Protein AF-A0A2E5B8K1-F1 (afdb_monomer_lite)

Secondary structure (DSSP, 8-state):
-PPP--EEEEEETTTTEEEETTEEEEPPHHHIIIIIHHHHTTTT-BTTEEEEEEEEETTSEEEEEEEEEEE-TTT--EEEEEEEEEEES-HHHHHHHHHHHHHHHHHHHHHHHHHHHHHHHHHHHHHS--HHHHHHHHHHHHHHTGGGGSTT-SS-HHHHHHHHHHHHHHHHGGGSHHHHH-GGG-EEEPPHHHIIIIIHHH-TTPPTT-SGGGEEE--HHHHHHHHHHHHHHHHHHHHHHHHHHHHHHHHHHHHHHHHHHSPPGGG-HHHHHHHHHHHHHHHHHHHHTT-

pLDDT: mean 82.87, std 10.8, range [42.34, 95.75]

Foldseek 3Di:
DPDDWDWAWKAAPVQCWIDGNRDIDHADPCCCVPPVVVLCPPPNDDPFKHWGMWIATPQQKIKTKMWGFDQDPVVRDIDIDIDMDIDGDDPSSVVSVVVSVVSVVVRVVVVVVVVVVVVVVVVVVVLDQALVLLVLLLVVVCVVLVLLQDPPRPDDPVLSVLSVVLNVQSVCLCVDPCSVPPRQQRWHADHSVCCVVPVCVVVVPDDGPPDPVSTHRCHSVNSVVSVVVSVVVVVVCVVCVVVVVVVVVVVVVVVVVVVVPPPPPVPPVVVVVVVVVVVVVVVVVVVVVVD

Structure (mmCIF, N/CA/C/O backbone):
data_AF-A0A2E5B8K1-F1
#
_entry.id   AF-A0A2E5B8K1-F1
#
loop_
_atom_site.group_PDB
_atom_site.id
_atom_site.type_symbol
_atom_site.label_atom_id
_atom_site.label_alt_id
_atom_site.label_comp_id
_atom_site.label_asym_id
_atom_site.label_entity_id
_atom_site.label_seq_id
_atom_site.pdbx_PDB_ins_code
_atom_site.Cartn_x
_atom_site.Cartn_y
_atom_site.Cartn_z
_atom_site.occupancy
_atom_site.B_iso_or_equiv
_atom_site.auth_seq_id
_atom_site.auth_comp_id
_atom_site.auth_asym_id
_atom_site.auth_atom_id
_atom_site.pdbx_PDB_model_num
ATOM 1 N N . MET A 1 1 ? 19.972 -33.274 -39.213 1.00 42.34 1 MET A N 1
ATOM 2 C CA . MET A 1 1 ? 19.203 -32.099 -39.667 1.00 42.34 1 MET A CA 1
ATOM 3 C C . MET A 1 1 ? 20.044 -30.901 -39.280 1.00 42.34 1 MET A C 1
ATOM 5 O O . MET A 1 1 ? 20.451 -30.862 -38.128 1.00 42.34 1 MET A O 1
ATOM 9 N N . ALA A 1 2 ? 20.451 -30.059 -40.231 1.00 47.41 2 ALA A N 1
ATOM 10 C CA . ALA A 1 2 ? 21.206 -28.855 -39.892 1.00 47.41 2 ALA A CA 1
ATOM 11 C C . ALA A 1 2 ? 20.281 -27.957 -39.063 1.00 47.41 2 ALA A C 1
ATOM 13 O O . ALA A 1 2 ? 19.167 -27.678 -39.504 1.00 47.41 2 ALA A O 1
ATOM 14 N N . ASP A 1 3 ? 20.707 -27.632 -37.847 1.00 57.38 3 ASP A N 1
ATOM 15 C CA . ASP A 1 3 ? 19.953 -26.796 -36.920 1.00 57.38 3 ASP A CA 1
ATOM 16 C C . ASP A 1 3 ? 19.722 -25.432 -37.582 1.00 57.38 3 ASP A C 1
ATOM 18 O O . ASP A 1 3 ? 20.656 -24.847 -38.141 1.00 57.38 3 ASP A O 1
ATOM 22 N N . ALA A 1 4 ? 18.474 -24.965 -37.622 1.00 71.75 4 ALA A N 1
ATOM 23 C CA . ALA A 1 4 ? 18.181 -23.660 -38.201 1.00 71.75 4 ALA A CA 1
ATOM 24 C C . ALA A 1 4 ? 18.863 -22.583 -37.340 1.00 71.75 4 ALA A C 1
ATOM 26 O O . ALA A 1 4 ? 18.833 -22.695 -36.114 1.00 71.75 4 ALA A O 1
ATOM 27 N N . PRO A 1 5 ? 19.485 -21.550 -37.937 1.00 74.81 5 PRO A N 1
ATOM 28 C CA . PRO A 1 5 ? 20.158 -20.517 -37.163 1.00 74.81 5 PRO A CA 1
ATOM 29 C C . PRO A 1 5 ? 19.155 -19.817 -36.242 1.00 74.81 5 PRO A C 1
ATOM 31 O O . PRO A 1 5 ? 18.217 -19.167 -36.699 1.00 74.81 5 PRO A O 1
ATOM 34 N N . VAL A 1 6 ? 19.352 -19.972 -34.932 1.00 84.81 6 VAL A N 1
ATOM 35 C CA . VAL A 1 6 ? 18.513 -19.335 -33.912 1.00 84.81 6 VAL A CA 1
ATOM 36 C C . VAL A 1 6 ? 18.993 -17.902 -33.707 1.00 84.81 6 VAL A C 1
ATOM 38 O O . VAL A 1 6 ? 20.196 -17.679 -33.527 1.00 84.81 6 VAL A O 1
ATOM 41 N N . LEU A 1 7 ? 18.060 -16.947 -33.745 1.00 87.75 7 LEU A N 1
ATOM 42 C CA . LEU A 1 7 ? 18.308 -15.542 -33.427 1.00 87.75 7 LEU A CA 1
ATOM 43 C C . LEU A 1 7 ? 18.740 -15.419 -31.963 1.00 87.75 7 LEU A C 1
ATOM 45 O O . LEU A 1 7 ? 18.040 -15.877 -31.063 1.00 87.75 7 LEU A O 1
ATOM 49 N N . GLN A 1 8 ? 19.896 -14.805 -31.736 1.00 89.50 8 GLN A N 1
ATOM 50 C CA . GLN A 1 8 ? 20.457 -14.626 -30.402 1.00 89.50 8 GLN A CA 1
ATOM 51 C C . GLN A 1 8 ? 20.240 -13.203 -29.891 1.00 89.50 8 GLN A C 1
ATOM 53 O O . GLN A 1 8 ? 19.807 -13.016 -28.759 1.00 89.50 8 GLN A O 1
ATOM 58 N N . VAL A 1 9 ? 20.557 -12.209 -30.721 1.00 93.25 9 VAL A N 1
ATOM 59 C CA . VAL A 1 9 ? 20.421 -10.785 -30.395 1.00 93.25 9 VAL A CA 1
ATOM 60 C C . VAL A 1 9 ? 19.733 -10.090 -31.553 1.00 93.25 9 VAL A C 1
ATOM 62 O O . VAL A 1 9 ? 20.134 -10.275 -32.702 1.00 93.25 9 VAL A O 1
ATOM 65 N N . GLN A 1 10 ? 18.761 -9.242 -31.246 1.00 93.12 10 GLN A N 1
ATOM 66 C CA . GLN A 1 10 ? 18.201 -8.293 -32.192 1.00 93.12 10 GLN A CA 1
ATOM 67 C C . GLN A 1 10 ? 18.175 -6.893 -31.584 1.00 93.12 10 GLN A C 1
ATOM 69 O O . GLN A 1 10 ? 17.769 -6.706 -30.443 1.00 93.12 10 GLN A O 1
ATOM 74 N N . LEU A 1 11 ? 18.600 -5.907 -32.366 1.00 93.81 11 LEU A N 1
ATOM 75 C CA . LEU A 1 11 ? 18.403 -4.493 -32.081 1.00 93.81 11 LEU A CA 1
ATOM 76 C C . LEU A 1 11 ? 17.438 -3.927 -33.119 1.00 93.81 11 LEU A C 1
ATOM 78 O O . LEU A 1 11 ? 17.740 -3.952 -34.315 1.00 93.81 11 LEU A O 1
ATOM 82 N N . ASP A 1 12 ? 16.316 -3.388 -32.656 1.00 92.25 12 ASP A N 1
ATOM 83 C CA . ASP A 1 12 ? 15.397 -2.585 -33.454 1.00 92.25 12 ASP A CA 1
ATOM 84 C C . ASP A 1 12 ? 15.641 -1.101 -33.159 1.00 92.25 12 ASP A C 1
ATOM 86 O O . ASP A 1 12 ? 15.338 -0.592 -32.078 1.00 92.25 12 ASP A O 1
ATOM 90 N N . VAL A 1 13 ? 16.213 -0.398 -34.137 1.00 89.31 13 VAL A N 1
ATOM 91 C CA . VAL A 1 13 ? 16.561 1.023 -34.016 1.00 89.31 13 VAL A CA 1
ATOM 92 C C . VAL A 1 13 ? 15.319 1.913 -34.082 1.00 89.31 13 VAL A C 1
ATOM 94 O O . VAL A 1 13 ? 15.327 3.017 -33.542 1.00 89.31 13 VAL A O 1
ATOM 97 N N . ILE A 1 14 ? 14.252 1.455 -34.742 1.00 86.56 14 ILE A N 1
ATOM 98 C CA . ILE A 1 14 ? 13.021 2.231 -34.923 1.00 86.56 14 ILE A CA 1
ATOM 99 C C . ILE A 1 14 ? 12.212 2.223 -33.632 1.00 86.56 14 ILE A C 1
ATOM 101 O O . ILE A 1 14 ? 11.788 3.283 -33.174 1.00 86.56 14 ILE A O 1
ATOM 105 N N . ASN A 1 15 ? 12.022 1.039 -33.053 1.00 87.56 15 ASN A N 1
ATOM 106 C CA . ASN A 1 15 ? 11.258 0.874 -31.818 1.00 87.56 15 ASN A CA 1
ATOM 107 C C . ASN A 1 15 ? 12.104 1.114 -30.557 1.00 87.56 15 ASN A C 1
ATOM 109 O O . ASN A 1 15 ? 11.546 1.220 -29.471 1.00 87.56 15 ASN A O 1
ATOM 113 N N . GLN A 1 16 ? 13.429 1.257 -30.701 1.00 90.56 16 GLN A N 1
ATOM 114 C CA . GLN A 1 16 ? 14.385 1.344 -29.590 1.00 90.56 16 GLN A CA 1
ATOM 115 C C . GLN A 1 16 ? 14.251 0.148 -28.645 1.00 90.56 16 GLN A C 1
ATOM 117 O O . GLN A 1 16 ? 14.167 0.289 -27.426 1.00 90.56 16 GLN A O 1
ATOM 122 N N . GLU A 1 17 ? 14.232 -1.046 -29.228 1.00 92.00 17 GLU A N 1
ATOM 123 C CA . GLU A 1 17 ? 14.094 -2.301 -28.500 1.00 92.00 17 GLU A CA 1
ATOM 124 C C . GLU A 1 17 ? 15.309 -3.188 -28.735 1.00 92.00 17 GLU A C 1
ATOM 126 O O . GLU A 1 17 ? 15.861 -3.264 -29.837 1.00 92.00 17 GLU A O 1
ATOM 131 N N . ILE A 1 18 ? 15.727 -3.865 -27.672 1.00 93.62 18 ILE A N 1
ATOM 132 C CA . ILE A 1 18 ? 16.757 -4.890 -27.708 1.00 93.62 18 ILE A CA 1
ATOM 133 C C . ILE A 1 18 ? 16.150 -6.217 -27.272 1.00 93.62 18 ILE A C 1
ATOM 135 O O . ILE A 1 18 ? 15.569 -6.334 -26.198 1.00 93.62 18 ILE A O 1
ATOM 139 N N . GLU A 1 19 ? 16.301 -7.232 -28.107 1.00 92.94 19 GLU A N 1
ATOM 140 C CA . GLU A 1 19 ? 15.869 -8.590 -27.828 1.00 92.94 19 GLU A CA 1
ATOM 141 C C . GLU A 1 19 ? 17.090 -9.485 -27.660 1.00 92.94 19 GLU A C 1
ATOM 143 O O . GLU A 1 19 ? 17.984 -9.513 -28.510 1.00 92.94 19 GLU A O 1
ATOM 148 N N . TYR A 1 20 ? 17.121 -10.234 -26.562 1.00 92.62 20 TYR A N 1
ATOM 149 C CA . TYR A 1 20 ? 18.141 -11.241 -26.311 1.00 92.62 20 TYR A CA 1
ATOM 150 C C . TYR A 1 20 ? 17.476 -12.576 -25.983 1.00 92.62 20 TYR A C 1
ATOM 152 O O . TYR A 1 20 ? 16.678 -12.668 -25.051 1.00 92.62 20 TYR A O 1
ATOM 160 N N . ASN A 1 21 ? 17.790 -13.613 -26.767 1.00 89.50 21 ASN A N 1
ATOM 161 C CA . ASN A 1 21 ? 17.226 -14.964 -26.649 1.00 89.50 21 ASN A CA 1
ATOM 162 C C . ASN A 1 21 ? 15.689 -14.984 -26.495 1.00 89.50 21 ASN A C 1
ATOM 164 O O . ASN A 1 21 ? 15.156 -15.685 -25.633 1.00 89.50 21 ASN A O 1
ATOM 168 N N . GLY A 1 22 ? 14.969 -14.196 -27.299 1.00 87.25 22 GLY A N 1
ATOM 169 C CA . GLY A 1 22 ? 13.503 -14.147 -27.265 1.00 87.25 22 GLY A CA 1
ATOM 170 C C . GLY A 1 22 ? 12.899 -13.246 -26.185 1.00 87.25 22 GLY A C 1
ATOM 171 O O . GLY A 1 22 ? 11.678 -13.194 -26.063 1.00 87.25 22 GLY A O 1
ATOM 172 N N . THR A 1 23 ? 13.715 -12.555 -25.381 1.00 89.00 23 THR A N 1
ATOM 173 C CA . THR A 1 23 ? 13.233 -11.594 -24.375 1.00 89.00 23 THR A CA 1
ATOM 174 C C . THR A 1 23 ? 13.457 -10.169 -24.880 1.00 89.00 23 THR A C 1
ATOM 176 O O . THR A 1 23 ? 14.612 -9.738 -24.918 1.00 89.00 23 THR A O 1
ATOM 179 N N . PRO A 1 24 ? 12.403 -9.435 -25.280 1.00 91.81 24 PRO A N 1
ATOM 180 C CA . PRO A 1 24 ? 12.517 -8.039 -25.680 1.00 91.81 24 PRO A CA 1
ATOM 181 C C . PRO A 1 24 ? 12.565 -7.117 -24.457 1.00 91.81 24 PRO A C 1
ATOM 183 O O . PRO A 1 24 ? 11.891 -7.356 -23.453 1.00 91.81 24 PRO A O 1
ATOM 186 N N . LYS A 1 25 ? 13.340 -6.039 -24.562 1.00 88.69 25 LYS A N 1
ATOM 187 C CA . LYS A 1 25 ? 13.391 -4.927 -23.610 1.00 88.69 25 LYS A CA 1
ATOM 188 C C . LYS A 1 25 ? 13.399 -3.603 -24.352 1.00 88.69 25 LYS A C 1
ATOM 190 O O . LYS A 1 25 ? 14.108 -3.441 -25.345 1.00 88.69 25 LYS A O 1
ATOM 195 N N . THR A 1 26 ? 12.647 -2.642 -23.835 1.00 91.38 26 THR A N 1
ATOM 196 C CA . THR A 1 26 ? 12.687 -1.267 -24.326 1.00 91.38 26 THR A CA 1
ATOM 197 C C . THR A 1 26 ? 13.926 -0.574 -23.778 1.00 91.38 26 THR A C 1
ATOM 199 O O . THR A 1 26 ? 14.266 -0.700 -22.604 1.00 91.38 26 THR A O 1
ATOM 202 N N . ILE A 1 27 ? 14.624 0.160 -24.633 1.00 89.31 27 ILE A N 1
ATOM 203 C CA . ILE A 1 27 ? 15.872 0.816 -24.274 1.00 89.31 27 ILE A CA 1
ATOM 204 C C . ILE A 1 27 ? 15.556 2.198 -23.683 1.00 89.31 27 ILE A C 1
ATOM 206 O O . ILE A 1 27 ? 14.904 3.005 -24.349 1.00 89.31 27 ILE A O 1
ATOM 210 N N . PRO A 1 28 ? 16.038 2.528 -22.470 1.00 88.31 28 PRO A N 1
ATOM 211 C CA . PRO A 1 28 ? 15.883 3.869 -21.915 1.00 88.31 28 PRO A CA 1
ATOM 212 C C . PRO A 1 28 ? 16.530 4.940 -22.807 1.00 88.31 28 PRO A C 1
ATOM 214 O O . PRO A 1 28 ? 17.641 4.756 -23.310 1.00 88.31 28 PRO A O 1
ATOM 217 N N . GLU A 1 29 ? 15.883 6.100 -22.949 1.00 87.69 29 GLU A N 1
ATOM 218 C CA . GLU A 1 29 ? 16.343 7.180 -23.843 1.00 87.69 29 GLU A CA 1
ATOM 219 C C . GLU A 1 29 ? 17.755 7.692 -23.494 1.00 87.69 29 GLU A C 1
ATOM 221 O O . GLU A 1 29 ? 18.529 8.070 -24.377 1.00 87.69 29 GLU A O 1
ATOM 226 N N . THR A 1 30 ? 18.115 7.675 -22.209 1.00 88.00 30 THR A N 1
ATOM 227 C CA . THR A 1 30 ? 19.457 8.032 -21.723 1.00 88.00 30 THR A CA 1
ATOM 228 C C . THR A 1 30 ? 20.512 7.061 -22.248 1.00 88.00 30 THR A C 1
ATOM 230 O O . THR A 1 30 ? 21.490 7.478 -22.863 1.00 88.00 30 THR A O 1
ATOM 233 N N . TYR A 1 31 ? 20.275 5.754 -22.108 1.00 87.69 31 TYR A N 1
ATOM 234 C CA . TYR A 1 31 ? 21.171 4.718 -22.623 1.00 87.69 31 TYR A CA 1
ATOM 235 C C . TYR A 1 31 ? 21.284 4.773 -24.155 1.00 87.69 31 TYR A C 1
ATOM 237 O O . TYR A 1 31 ? 22.376 4.631 -24.718 1.00 87.69 31 TYR A O 1
ATOM 245 N N . TRP A 1 32 ? 20.169 5.057 -24.834 1.00 87.81 32 TRP A N 1
ATOM 246 C CA . TRP A 1 32 ? 20.129 5.237 -26.283 1.00 87.81 32 TRP A CA 1
ATOM 247 C C . TRP A 1 32 ? 21.058 6.362 -26.765 1.00 87.81 32 TRP A C 1
ATOM 249 O O . TRP A 1 32 ? 21.859 6.169 -27.685 1.00 87.81 32 TRP A O 1
ATOM 259 N N . LYS A 1 33 ? 20.966 7.542 -26.146 1.00 88.31 33 LYS A N 1
ATOM 260 C CA . LYS A 1 33 ? 21.741 8.729 -26.540 1.00 88.31 33 LYS A CA 1
ATOM 261 C C . LYS A 1 33 ? 23.204 8.644 -26.126 1.00 88.31 33 LYS A C 1
ATOM 263 O O . LYS A 1 33 ? 24.069 8.989 -26.927 1.00 88.31 33 LYS A O 1
ATOM 268 N N . ASP A 1 34 ? 23.472 8.166 -24.916 1.00 88.25 34 ASP A N 1
ATOM 269 C CA . ASP A 1 34 ? 24.802 8.262 -24.314 1.00 88.25 34 ASP A CA 1
ATOM 270 C C . ASP A 1 34 ? 25.699 7.070 -24.666 1.00 88.25 34 ASP A C 1
ATOM 272 O O . ASP A 1 34 ? 26.920 7.209 -24.691 1.00 88.25 34 ASP A O 1
ATOM 276 N N . THR A 1 35 ? 25.113 5.899 -24.954 1.00 87.50 35 THR A N 1
ATOM 277 C CA . THR A 1 35 ? 25.873 4.658 -25.188 1.00 87.50 35 THR A CA 1
ATOM 278 C C . THR A 1 35 ? 25.660 4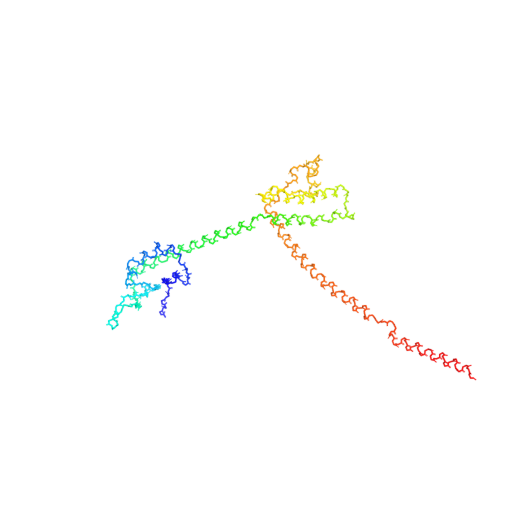.090 -26.588 1.00 87.50 35 THR A C 1
ATOM 280 O O . THR A 1 35 ? 26.632 3.879 -27.314 1.00 87.50 35 THR A O 1
ATOM 283 N N . LEU A 1 36 ? 24.409 3.871 -27.010 1.00 86.19 36 LEU A N 1
ATOM 284 C CA . LEU A 1 36 ? 24.142 3.202 -28.291 1.00 86.19 36 LEU A CA 1
ATOM 285 C C . LEU A 1 36 ? 24.384 4.097 -29.502 1.00 86.19 36 LEU A C 1
ATOM 287 O O . LEU A 1 36 ? 24.991 3.648 -30.468 1.00 86.19 36 LEU A O 1
ATOM 291 N N . THR A 1 37 ? 23.966 5.363 -29.462 1.00 86.88 37 THR A N 1
ATOM 292 C CA . THR A 1 37 ? 24.189 6.283 -30.588 1.00 86.88 37 THR A CA 1
ATOM 293 C C . THR A 1 37 ? 25.690 6.434 -30.898 1.00 86.88 37 THR A C 1
ATOM 295 O O . THR A 1 37 ? 26.067 6.249 -32.055 1.00 86.88 37 THR A O 1
ATOM 298 N N . PRO A 1 38 ? 26.585 6.659 -29.913 1.00 89.75 38 PRO A N 1
ATOM 299 C CA . PRO A 1 38 ? 28.027 6.665 -30.162 1.00 89.75 38 PRO A CA 1
ATOM 300 C C . PRO A 1 38 ? 28.590 5.326 -30.650 1.00 89.75 38 PRO A C 1
ATOM 302 O O . PRO A 1 38 ? 29.543 5.330 -31.419 1.00 89.75 38 PRO A O 1
ATOM 305 N N . LEU A 1 39 ? 28.018 4.192 -30.228 1.00 87.94 39 LEU A N 1
ATOM 306 C CA . LEU A 1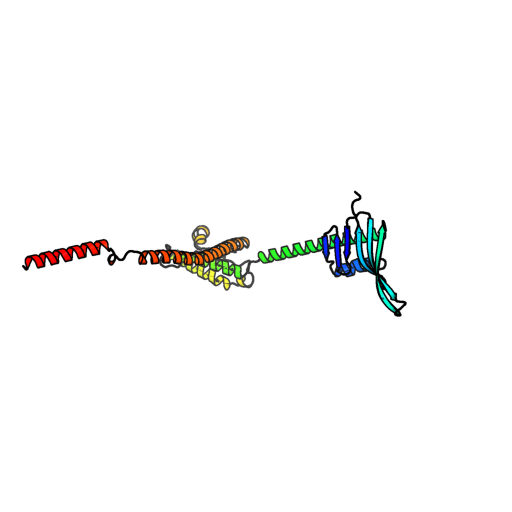 39 ? 28.441 2.856 -30.666 1.00 87.94 39 LEU A CA 1
ATOM 307 C C . LEU A 1 39 ? 28.047 2.564 -32.126 1.00 87.94 39 LEU A C 1
ATOM 309 O O . LEU A 1 39 ? 28.740 1.829 -32.830 1.00 87.94 39 LEU A O 1
ATOM 313 N N . LEU A 1 40 ? 26.929 3.132 -32.581 1.00 86.38 40 LEU A N 1
ATOM 314 C CA . LEU A 1 40 ? 26.430 2.985 -33.945 1.00 86.38 40 LEU A CA 1
ATOM 315 C C . LEU A 1 40 ? 27.257 3.798 -34.957 1.00 86.38 40 LEU A C 1
ATOM 317 O O . LEU A 1 40 ? 27.508 3.329 -36.070 1.00 86.38 40 LEU A O 1
ATOM 321 N N . TYR A 1 41 ? 27.720 4.992 -34.581 1.00 85.56 41 TYR A N 1
ATOM 322 C CA . TYR A 1 41 ? 28.551 5.834 -35.446 1.00 85.56 41 TYR A CA 1
ATOM 323 C C . TYR A 1 41 ? 30.041 5.450 -35.372 1.00 85.56 41 TYR A C 1
ATOM 325 O O . TYR A 1 41 ? 30.560 5.190 -34.292 1.00 85.56 41 TYR A O 1
ATOM 333 N N . PRO A 1 42 ? 30.795 5.481 -36.488 1.00 86.25 42 PRO A N 1
ATOM 334 C CA . PRO A 1 42 ? 30.368 5.755 -37.865 1.00 86.25 42 PRO A CA 1
ATOM 335 C C . PRO A 1 42 ? 30.070 4.482 -38.685 1.00 86.25 42 PRO A C 1
ATOM 337 O O . PRO A 1 42 ? 29.792 4.571 -39.881 1.00 86.25 42 PRO A O 1
ATOM 340 N N . LEU A 1 43 ? 30.236 3.293 -38.095 1.00 85.38 43 LEU A N 1
ATOM 341 C CA . LEU A 1 43 ? 30.254 2.029 -38.837 1.00 85.38 43 LEU A CA 1
ATOM 342 C C . LEU A 1 43 ? 28.847 1.581 -39.264 1.00 85.38 43 LEU A C 1
ATOM 344 O O . LEU A 1 43 ? 28.608 1.239 -40.429 1.00 85.38 43 LEU A O 1
ATOM 348 N N . TRP A 1 44 ? 27.912 1.594 -38.317 1.00 84.31 44 TRP A N 1
ATOM 349 C CA . TRP A 1 44 ? 26.536 1.137 -38.504 1.00 84.31 44 TRP A CA 1
ATOM 350 C C . TRP A 1 44 ? 25.613 2.278 -38.936 1.00 84.31 44 TRP A C 1
ATOM 352 O O . TRP A 1 44 ? 24.692 2.052 -39.720 1.00 84.31 44 TRP A O 1
ATOM 362 N N . ASP A 1 45 ? 25.925 3.503 -38.515 1.00 85.88 45 ASP A N 1
ATOM 363 C CA . ASP A 1 45 ? 25.140 4.708 -38.771 1.00 85.88 45 ASP A CA 1
ATOM 364 C C . ASP A 1 45 ? 26.044 5.861 -39.249 1.00 85.88 45 ASP A C 1
ATOM 366 O O . ASP A 1 45 ? 27.162 6.057 -38.772 1.00 85.88 45 ASP A O 1
ATOM 370 N N . SER A 1 46 ? 25.571 6.607 -40.245 1.00 87.69 46 SER A N 1
ATOM 371 C CA . SER A 1 46 ? 26.225 7.764 -40.860 1.00 87.69 46 SER A CA 1
ATOM 372 C C . SER A 1 46 ? 25.176 8.710 -41.462 1.00 87.69 46 SER A C 1
ATOM 374 O O . SER A 1 46 ? 24.021 8.330 -41.671 1.00 87.69 46 SER A O 1
ATOM 376 N N . ASP A 1 47 ? 25.578 9.923 -41.853 1.00 84.38 47 ASP A N 1
ATOM 377 C CA . ASP A 1 47 ? 24.666 10.928 -42.432 1.00 84.38 47 ASP A CA 1
ATOM 378 C C . ASP A 1 47 ? 23.876 10.436 -43.659 1.00 84.38 47 ASP A C 1
ATOM 380 O O . ASP A 1 47 ? 22.796 10.947 -43.963 1.00 84.38 47 ASP A O 1
ATOM 384 N N . LYS A 1 48 ? 24.418 9.457 -44.394 1.00 86.00 48 LYS A N 1
ATOM 385 C CA . LYS A 1 48 ? 23.834 8.931 -45.639 1.00 86.00 48 LYS A CA 1
ATOM 386 C C . LYS A 1 48 ? 23.480 7.450 -45.574 1.00 86.00 48 LYS A C 1
ATOM 388 O O . LYS A 1 48 ? 23.011 6.920 -46.580 1.00 86.00 48 LYS A O 1
ATOM 393 N N . ASP A 1 49 ? 23.709 6.786 -44.451 1.00 88.06 49 ASP A N 1
ATOM 394 C CA . ASP A 1 49 ? 23.477 5.352 -44.293 1.00 88.06 49 ASP A CA 1
ATOM 395 C C . ASP A 1 49 ? 23.098 5.061 -42.850 1.00 88.06 49 ASP A C 1
ATOM 397 O O . ASP A 1 49 ? 23.925 5.283 -41.970 1.00 88.06 49 ASP A O 1
ATOM 401 N N . LYS A 1 50 ? 21.861 4.619 -42.616 1.00 89.06 50 LYS A N 1
ATOM 402 C CA . LYS A 1 50 ? 21.337 4.414 -41.268 1.00 89.06 50 LYS A CA 1
ATOM 403 C C . LYS A 1 50 ? 20.936 2.976 -40.995 1.00 89.06 50 LYS A C 1
ATOM 405 O O . LYS A 1 50 ? 20.345 2.339 -41.867 1.00 89.06 50 LYS A O 1
ATOM 410 N N . LEU A 1 51 ? 21.198 2.485 -39.790 1.00 90.75 51 LEU A N 1
ATOM 411 C CA . LEU A 1 51 ? 20.752 1.169 -39.341 1.00 90.75 51 LEU A CA 1
ATOM 412 C C . LEU A 1 51 ? 19.245 1.192 -39.029 1.00 90.75 51 LEU A C 1
ATOM 414 O O . LEU A 1 51 ? 18.738 2.142 -38.439 1.00 90.75 51 LEU A O 1
ATOM 418 N N . ILE A 1 52 ? 18.528 0.144 -39.437 1.00 91.06 52 ILE A N 1
ATOM 419 C CA . ILE A 1 52 ? 17.115 -0.085 -39.098 1.00 91.06 52 ILE A CA 1
ATOM 420 C C . ILE A 1 52 ? 17.012 -1.235 -38.098 1.00 91.06 52 ILE A C 1
ATOM 422 O O . ILE A 1 52 ? 16.468 -1.067 -37.011 1.00 91.06 52 ILE A O 1
ATOM 426 N N . THR A 1 53 ? 17.577 -2.390 -38.446 1.00 92.25 53 THR A N 1
ATOM 427 C CA . THR A 1 53 ? 17.607 -3.558 -37.563 1.00 92.25 53 THR A CA 1
ATOM 428 C C . THR A 1 53 ? 18.932 -4.283 -37.691 1.00 92.25 53 THR A C 1
ATOM 430 O O . THR A 1 53 ? 19.452 -4.436 -38.798 1.00 92.25 53 THR A O 1
ATOM 433 N N . PHE A 1 54 ? 19.445 -4.784 -36.576 1.00 93.62 54 PHE A N 1
ATOM 434 C CA . PHE A 1 54 ? 20.596 -5.680 -36.531 1.00 93.62 54 PHE A CA 1
ATOM 435 C C . PHE A 1 54 ? 20.183 -6.991 -35.872 1.00 93.62 54 PHE A C 1
ATOM 437 O O . PHE A 1 54 ? 19.560 -6.965 -34.818 1.00 93.62 54 PHE A O 1
ATOM 444 N N . GLN A 1 55 ? 20.521 -8.119 -36.486 1.00 92.75 55 GLN A N 1
ATOM 445 C CA . GLN A 1 55 ? 20.214 -9.460 -36.001 1.00 92.75 55 GLN A CA 1
ATOM 446 C C . GLN A 1 55 ? 21.490 -10.298 -36.025 1.00 92.75 55 GLN A C 1
ATOM 448 O O . GLN A 1 55 ? 22.180 -10.355 -37.042 1.00 92.75 55 GLN A O 1
ATOM 453 N N . TYR A 1 56 ? 21.801 -10.957 -34.913 1.00 92.00 56 TYR A N 1
ATOM 454 C CA . TYR A 1 56 ? 22.940 -11.861 -34.789 1.00 92.00 56 TYR A CA 1
ATOM 455 C C . TYR A 1 56 ? 22.451 -13.258 -34.421 1.00 92.00 56 TYR A C 1
ATOM 457 O O . TYR A 1 56 ? 21.637 -13.420 -33.506 1.00 92.00 56 TYR A O 1
ATOM 465 N N . PHE A 1 57 ? 22.966 -14.268 -35.114 1.00 91.44 57 PHE A N 1
ATOM 466 C CA . PHE A 1 57 ? 22.532 -15.654 -34.994 1.00 91.44 57 PHE A CA 1
ATOM 467 C C . PHE A 1 57 ? 23.586 -16.521 -34.298 1.00 91.44 57 PHE A C 1
ATOM 469 O O . PHE A 1 57 ? 24.779 -16.226 -34.284 1.00 91.44 57 PHE A O 1
ATOM 476 N N . THR A 1 58 ? 23.138 -17.644 -33.747 1.00 87.44 58 THR A N 1
ATOM 477 C CA . THR A 1 58 ? 23.973 -18.636 -33.039 1.00 87.44 58 THR A CA 1
ATOM 478 C C . THR A 1 58 ? 25.071 -19.290 -33.889 1.00 87.44 58 THR A C 1
ATOM 480 O O . THR A 1 58 ? 25.993 -19.880 -33.336 1.00 87.44 58 THR A O 1
ATOM 483 N N . ASN A 1 59 ? 25.000 -19.183 -35.218 1.00 86.19 59 ASN A N 1
ATOM 484 C CA . ASN A 1 59 ? 25.988 -19.702 -36.171 1.00 86.19 59 ASN A CA 1
ATOM 485 C C . ASN A 1 59 ? 27.046 -18.657 -36.593 1.00 86.19 59 ASN A C 1
ATOM 487 O O . ASN A 1 59 ? 27.670 -18.824 -37.641 1.00 86.19 59 ASN A O 1
ATOM 491 N N . ASP A 1 60 ? 27.186 -17.560 -35.842 1.00 84.81 60 ASP A N 1
ATOM 492 C CA . ASP A 1 60 ? 28.080 -16.428 -36.136 1.00 84.81 60 ASP A CA 1
ATOM 493 C C . ASP A 1 60 ? 27.798 -15.696 -37.458 1.00 84.81 60 ASP A C 1
ATOM 495 O O . ASP A 1 60 ? 28.642 -14.961 -37.983 1.00 84.81 60 ASP A O 1
ATOM 499 N N . SER A 1 61 ? 26.589 -15.866 -37.995 1.00 87.94 61 SER A N 1
ATOM 500 C CA . SER A 1 61 ? 26.065 -14.997 -39.045 1.00 87.94 61 SER A CA 1
ATOM 501 C C . SER A 1 61 ? 25.333 -13.803 -38.441 1.00 87.94 61 SER A C 1
ATOM 503 O O . SER A 1 61 ? 24.764 -13.886 -37.350 1.00 87.94 61 SER A O 1
ATOM 505 N N . TYR A 1 62 ? 25.339 -12.685 -39.161 1.00 91.12 62 TYR A N 1
ATOM 506 C CA . TYR A 1 62 ? 24.513 -11.532 -38.833 1.00 91.12 62 TYR A CA 1
ATOM 507 C C . TYR A 1 62 ? 23.800 -11.020 -40.079 1.00 91.12 62 TYR A C 1
ATOM 509 O O . TYR A 1 62 ? 24.325 -11.104 -41.195 1.00 91.12 62 TYR A O 1
ATOM 517 N N . THR A 1 63 ? 22.621 -10.448 -39.867 1.00 90.75 63 THR A N 1
ATOM 518 C CA . THR A 1 63 ? 21.887 -9.691 -40.875 1.00 90.75 63 THR A CA 1
ATOM 519 C C . THR A 1 63 ? 21.645 -8.274 -40.361 1.00 90.75 63 THR A C 1
ATOM 521 O O . THR A 1 63 ? 21.300 -8.044 -39.201 1.00 90.75 63 THR A O 1
ATOM 524 N N . ALA A 1 64 ? 21.880 -7.284 -41.215 1.00 90.69 64 ALA A N 1
ATOM 525 C CA . ALA A 1 64 ? 21.663 -5.880 -40.898 1.00 90.69 64 ALA A CA 1
ATOM 526 C C . ALA A 1 64 ? 20.811 -5.241 -41.991 1.00 90.69 64 ALA A C 1
ATOM 528 O O . ALA A 1 64 ? 21.222 -5.178 -43.151 1.00 90.69 64 ALA A O 1
ATOM 529 N N . LYS A 1 65 ? 19.634 -4.737 -41.619 1.00 92.06 65 LYS A N 1
ATOM 530 C CA . LYS A 1 65 ? 18.807 -3.918 -42.508 1.00 92.06 65 LYS A CA 1
ATOM 531 C C . LYS A 1 65 ? 19.200 -2.468 -42.322 1.00 92.06 65 LYS A C 1
ATOM 533 O O . LYS A 1 65 ? 19.213 -1.959 -41.200 1.00 92.06 65 LYS A O 1
ATOM 538 N N . ARG A 1 66 ? 19.534 -1.807 -43.421 1.00 89.94 66 ARG A N 1
ATOM 539 C CA . ARG A 1 66 ? 20.033 -0.434 -43.445 1.00 89.94 66 ARG A CA 1
ATOM 540 C C . ARG A 1 66 ? 19.295 0.364 -44.504 1.00 89.94 66 ARG A C 1
ATOM 542 O O . ARG A 1 66 ? 18.756 -0.193 -45.454 1.00 89.94 66 ARG A O 1
ATOM 549 N N . ARG A 1 67 ? 19.296 1.685 -44.369 1.00 91.06 67 ARG A N 1
ATOM 550 C CA . ARG A 1 67 ? 18.731 2.612 -45.351 1.00 91.06 67 ARG A CA 1
ATOM 551 C C . ARG A 1 67 ? 19.786 3.579 -45.832 1.00 91.06 67 ARG A C 1
ATOM 553 O O . ARG A 1 67 ? 20.384 4.304 -45.043 1.00 91.06 67 ARG A O 1
ATOM 560 N N . LYS A 1 68 ? 19.969 3.652 -47.146 1.00 90.19 68 LYS A N 1
ATOM 561 C CA . LYS A 1 68 ? 20.939 4.541 -47.783 1.00 90.19 68 LYS A CA 1
ATOM 562 C C . LYS A 1 68 ? 20.251 5.708 -48.472 1.00 90.19 68 LYS A C 1
ATOM 564 O O . LYS A 1 68 ? 19.222 5.538 -49.126 1.00 90.19 68 LYS A O 1
ATOM 569 N N . TYR A 1 69 ? 20.843 6.892 -48.375 1.00 89.31 69 TYR A N 1
ATOM 570 C CA . TYR A 1 69 ? 20.397 8.076 -49.097 1.00 89.31 69 TYR A CA 1
ATOM 571 C C . TYR A 1 69 ? 21.006 8.093 -50.501 1.00 89.31 69 TYR A C 1
ATOM 573 O O . TYR A 1 69 ? 22.202 8.341 -50.681 1.00 89.31 69 TYR A O 1
ATOM 581 N N . VAL A 1 70 ? 20.184 7.794 -51.507 1.00 86.62 70 VAL A N 1
ATOM 582 C CA . VAL A 1 70 ? 20.615 7.616 -52.898 1.00 86.62 70 VAL A CA 1
ATOM 583 C C . VAL A 1 70 ? 19.878 8.597 -53.805 1.00 86.62 70 VAL A C 1
ATOM 585 O O . VAL A 1 70 ? 18.707 8.919 -53.604 1.00 86.62 70 VAL A O 1
ATOM 588 N N . LYS A 1 71 ? 20.577 9.093 -54.829 1.00 85.56 71 LYS A N 1
ATOM 589 C CA . LYS A 1 71 ? 19.984 9.934 -55.868 1.00 85.56 71 LYS A CA 1
ATOM 590 C C . LYS A 1 71 ? 19.272 9.067 -56.904 1.00 85.56 71 LYS A C 1
ATOM 592 O O . LYS A 1 71 ? 19.885 8.176 -57.488 1.00 85.56 71 LYS A O 1
ATOM 597 N N . ASP A 1 72 ? 18.007 9.359 -57.171 1.00 84.88 72 ASP A N 1
ATOM 598 C CA . ASP A 1 72 ? 17.299 8.794 -58.311 1.00 84.88 72 ASP A CA 1
ATOM 599 C C . ASP A 1 72 ? 17.700 9.557 -59.582 1.00 84.88 72 ASP A C 1
ATOM 601 O O . ASP A 1 72 ? 17.408 10.744 -59.750 1.00 84.88 72 ASP A O 1
ATOM 605 N N . PHE A 1 73 ? 18.411 8.878 -60.481 1.00 79.69 73 PHE A N 1
ATOM 606 C CA . PHE A 1 73 ? 18.897 9.473 -61.726 1.00 79.69 73 PHE A CA 1
ATOM 607 C C . PHE A 1 73 ? 17.780 9.758 -62.741 1.00 79.69 73 PHE A C 1
ATOM 609 O O . PHE A 1 73 ? 18.021 10.502 -63.688 1.00 79.69 73 PHE A O 1
ATOM 616 N N . LYS A 1 74 ? 16.568 9.209 -62.557 1.00 83.00 74 LYS A N 1
ATOM 617 C CA . LYS A 1 74 ? 15.427 9.434 -63.461 1.00 83.00 74 LYS A CA 1
ATOM 618 C C . LYS A 1 74 ? 14.625 10.675 -63.082 1.00 83.00 74 LYS A C 1
ATOM 620 O O . LYS A 1 74 ? 14.247 11.448 -63.954 1.00 83.00 74 LYS A O 1
ATOM 625 N N . THR A 1 75 ? 14.369 10.870 -61.792 1.00 82.00 75 THR A N 1
ATOM 626 C CA . THR A 1 75 ? 13.574 12.001 -61.278 1.00 82.00 75 THR A CA 1
ATOM 627 C C . THR A 1 75 ? 14.437 13.153 -60.769 1.00 82.00 75 THR A C 1
ATOM 629 O O . THR A 1 75 ? 13.907 14.202 -60.418 1.00 82.00 75 THR A O 1
ATOM 632 N N . ASN A 1 76 ? 15.764 12.975 -60.729 1.00 80.12 76 ASN A N 1
ATOM 633 C CA . ASN A 1 76 ? 16.737 13.922 -60.173 1.00 80.12 76 ASN A CA 1
ATOM 634 C C . ASN A 1 76 ? 16.452 14.301 -58.704 1.00 80.12 76 ASN A C 1
ATOM 636 O O . ASN A 1 76 ? 16.928 15.326 -58.217 1.00 80.12 76 ASN A O 1
ATOM 640 N N . THR A 1 77 ? 15.696 13.465 -57.989 1.00 86.88 77 THR A N 1
ATOM 641 C CA . THR A 1 77 ? 15.363 13.628 -56.572 1.00 86.88 77 THR A CA 1
ATOM 642 C C . THR A 1 77 ? 16.152 12.632 -55.729 1.00 86.88 77 THR A C 1
ATOM 644 O O . THR A 1 77 ? 16.550 11.566 -56.198 1.00 86.88 77 THR A O 1
ATOM 647 N N . PHE A 1 78 ? 16.416 12.975 -54.472 1.00 85.38 78 PHE A N 1
ATOM 648 C CA . PHE A 1 78 ? 17.041 12.053 -53.528 1.00 85.38 78 PHE A CA 1
ATOM 649 C C . PHE A 1 78 ? 15.973 11.281 -52.760 1.00 85.38 78 PHE A C 1
ATOM 651 O O . PHE A 1 78 ? 14.938 11.842 -52.399 1.00 85.38 78 PHE A O 1
ATOM 658 N N . LYS A 1 79 ? 16.230 9.999 -52.502 1.00 87.25 79 LYS A N 1
ATOM 659 C CA . LYS A 1 79 ? 15.338 9.132 -51.733 1.00 87.25 79 LYS A CA 1
ATOM 660 C C . LYS A 1 79 ? 16.128 8.188 -50.832 1.00 87.25 79 LYS A C 1
ATOM 662 O O . LYS A 1 79 ? 17.277 7.850 -51.115 1.00 87.25 79 LYS A O 1
ATOM 667 N N . TRP A 1 80 ? 15.490 7.763 -49.750 1.00 87.56 80 TRP A N 1
ATOM 668 C CA . TRP A 1 80 ? 15.992 6.678 -48.914 1.00 87.56 80 TRP A CA 1
ATOM 669 C C . TRP A 1 80 ? 15.611 5.340 -49.540 1.00 87.56 80 TRP A C 1
ATOM 671 O O . TRP A 1 80 ? 14.472 5.174 -49.975 1.00 87.56 80 TRP A O 1
ATOM 681 N N . VAL A 1 81 ? 16.569 4.421 -49.612 1.00 87.88 81 VAL A N 1
ATOM 682 C CA . VAL A 1 81 ? 16.370 3.063 -50.122 1.00 87.88 81 VAL A CA 1
ATOM 683 C C . VAL A 1 81 ? 16.902 2.076 -49.097 1.00 87.88 81 VAL A C 1
ATOM 685 O O . VAL A 1 81 ? 18.049 2.207 -48.663 1.00 87.88 81 VAL A O 1
ATOM 688 N N . ASP A 1 82 ? 16.072 1.104 -48.746 1.00 91.12 82 ASP A N 1
ATOM 689 C CA . ASP A 1 82 ? 16.416 0.061 -47.789 1.00 91.12 82 ASP A CA 1
ATOM 690 C C . ASP A 1 82 ? 17.180 -1.063 -48.490 1.00 91.12 82 ASP A C 1
ATOM 692 O O . ASP A 1 82 ? 16.914 -1.398 -49.648 1.00 91.12 82 ASP A O 1
ATOM 696 N N . TYR A 1 83 ? 18.159 -1.623 -47.794 1.00 88.94 83 TYR A N 1
ATOM 697 C CA . TYR A 1 83 ? 18.968 -2.735 -48.259 1.00 88.94 83 TYR A CA 1
ATOM 698 C C . TYR A 1 83 ? 19.362 -3.626 -47.079 1.00 88.94 83 TYR A C 1
ATOM 700 O O . TYR A 1 83 ? 19.423 -3.179 -45.932 1.00 88.94 83 TYR A O 1
ATOM 708 N N . GLU A 1 84 ? 19.626 -4.894 -47.367 1.00 87.75 84 GLU A N 1
ATOM 709 C CA . GLU A 1 84 ? 20.016 -5.887 -46.369 1.00 87.75 84 GLU A CA 1
ATOM 710 C C . GLU A 1 84 ? 21.467 -6.303 -46.613 1.00 87.75 84 GLU A C 1
ATOM 712 O O . GLU A 1 84 ? 21.903 -6.464 -47.756 1.00 87.75 84 GLU A O 1
ATOM 717 N N . MET A 1 85 ? 22.229 -6.427 -45.531 1.00 85.81 85 MET A N 1
ATOM 718 C CA . MET A 1 85 ? 23.594 -6.933 -45.533 1.00 85.81 85 MET A CA 1
ATOM 719 C C . MET A 1 85 ? 23.636 -8.210 -44.706 1.00 85.81 85 MET A C 1
ATOM 721 O O . MET A 1 85 ? 23.175 -8.211 -43.567 1.00 85.81 85 MET A O 1
ATOM 725 N N . GLU A 1 86 ? 24.240 -9.257 -45.257 1.00 84.81 86 GLU A N 1
ATOM 726 C CA . GLU A 1 86 ? 24.485 -10.516 -44.559 1.00 84.81 86 GLU A CA 1
ATOM 727 C C . GLU A 1 86 ? 25.970 -10.855 -44.645 1.00 84.81 86 GLU A C 1
ATOM 729 O O . GLU A 1 86 ? 26.586 -10.731 -45.708 1.00 84.81 86 GLU A O 1
ATOM 734 N N . ALA A 1 87 ? 26.558 -11.272 -43.529 1.00 83.06 87 ALA A N 1
ATOM 735 C CA . ALA A 1 87 ? 27.911 -11.807 -43.507 1.00 83.06 87 ALA A CA 1
ATOM 736 C C . ALA A 1 87 ? 28.093 -12.780 -42.335 1.00 83.06 87 ALA A C 1
ATOM 738 O O . ALA A 1 87 ? 27.288 -12.834 -41.405 1.00 83.06 87 ALA A O 1
ATOM 739 N N . VAL A 1 88 ? 29.160 -13.574 -42.410 1.00 77.81 88 VAL A N 1
ATOM 740 C CA . VAL A 1 88 ? 29.518 -14.590 -41.414 1.00 77.81 88 VAL A CA 1
ATOM 741 C C . VAL A 1 88 ? 30.898 -14.263 -40.859 1.00 77.81 88 VAL A C 1
ATOM 743 O O . VAL A 1 88 ? 31.820 -14.008 -41.633 1.00 77.81 88 VAL A O 1
ATOM 746 N N . GLY A 1 89 ? 31.041 -14.273 -39.532 1.00 71.56 89 GLY A N 1
ATOM 747 C CA . GLY A 1 89 ? 32.337 -14.129 -38.863 1.00 71.56 89 GLY A CA 1
ATOM 748 C C . GLY A 1 89 ? 32.980 -12.740 -38.961 1.00 71.56 89 GLY A C 1
ATOM 749 O O . GLY A 1 89 ? 34.207 -12.639 -38.967 1.00 71.56 89 GLY A O 1
ATOM 750 N N . ALA A 1 90 ? 32.188 -11.666 -39.055 1.00 83.69 90 ALA A N 1
ATOM 751 C CA . ALA A 1 90 ? 32.717 -10.301 -39.001 1.00 83.69 90 ALA A CA 1
ATOM 752 C C . ALA A 1 90 ? 33.040 -9.898 -37.553 1.00 83.69 90 ALA A C 1
ATOM 754 O O . ALA A 1 90 ? 32.143 -9.824 -36.711 1.00 83.69 90 ALA A O 1
ATOM 755 N N . ALA A 1 91 ? 34.311 -9.596 -37.274 1.00 86.38 91 ALA A N 1
ATOM 756 C CA . ALA A 1 91 ? 34.784 -9.253 -35.931 1.00 86.38 91 ALA A CA 1
ATOM 757 C C . ALA A 1 91 ? 34.065 -8.023 -35.351 1.00 86.38 91 ALA A C 1
ATOM 759 O O . ALA A 1 91 ? 33.759 -7.979 -34.159 1.00 86.38 91 ALA A O 1
ATOM 760 N N . GLU A 1 92 ? 33.740 -7.043 -36.196 1.00 85.88 92 GLU A N 1
ATOM 761 C CA . GLU A 1 92 ? 33.003 -5.844 -35.804 1.00 85.88 92 GLU A CA 1
ATOM 762 C C . GLU A 1 92 ? 31.553 -6.158 -35.405 1.00 85.88 92 GLU A C 1
ATOM 764 O O . GLU A 1 92 ? 31.022 -5.535 -34.487 1.00 85.88 92 GLU A O 1
ATOM 769 N N . ALA A 1 93 ? 30.916 -7.140 -36.056 1.00 86.19 93 ALA A N 1
ATOM 770 C CA . ALA A 1 93 ? 29.559 -7.574 -35.726 1.00 86.19 93 ALA A CA 1
ATOM 771 C C . ALA A 1 93 ? 29.523 -8.354 -34.406 1.00 86.19 93 ALA A C 1
ATOM 773 O O . ALA A 1 93 ? 28.612 -8.151 -33.605 1.00 86.19 93 ALA A O 1
ATOM 774 N N . THR A 1 94 ? 30.531 -9.192 -34.145 1.00 87.81 94 THR A N 1
ATOM 775 C CA . THR A 1 94 ? 30.675 -9.889 -32.859 1.00 87.81 94 THR A CA 1
ATOM 776 C C . THR A 1 94 ? 30.906 -8.897 -31.718 1.00 87.81 94 THR A C 1
ATOM 778 O O . THR A 1 94 ? 30.201 -8.951 -30.715 1.00 87.81 94 THR A O 1
ATOM 781 N N . ALA A 1 95 ? 31.805 -7.920 -31.896 1.00 89.12 95 ALA A N 1
ATOM 782 C CA . ALA A 1 95 ? 32.040 -6.877 -30.895 1.00 89.12 95 ALA A CA 1
ATOM 783 C C . ALA A 1 95 ? 30.784 -6.026 -30.627 1.00 89.12 95 ALA A C 1
ATOM 785 O O . ALA A 1 95 ? 30.507 -5.664 -29.482 1.00 89.12 95 ALA A O 1
ATOM 786 N N . PHE A 1 96 ? 30.006 -5.725 -31.673 1.00 89.75 96 PHE A N 1
ATOM 787 C CA . PHE A 1 96 ? 28.742 -5.005 -31.538 1.00 89.75 96 PHE A CA 1
ATOM 788 C C . PHE A 1 96 ? 27.700 -5.830 -30.770 1.00 89.75 96 PHE A C 1
ATOM 790 O O . PHE A 1 96 ? 27.111 -5.332 -29.815 1.00 89.75 96 PHE A O 1
ATOM 797 N N . LYS A 1 97 ? 27.539 -7.114 -31.111 1.00 90.25 97 LYS A N 1
ATOM 798 C CA . LYS A 1 97 ? 26.680 -8.059 -30.382 1.00 90.25 97 LYS A CA 1
ATOM 799 C C . LYS A 1 97 ? 27.048 -8.138 -28.897 1.00 90.25 97 LYS A C 1
ATOM 801 O O . LYS A 1 97 ? 26.156 -8.041 -28.060 1.00 90.25 97 LYS A O 1
ATOM 806 N N . ASP A 1 98 ? 28.326 -8.282 -28.556 1.00 91.25 98 ASP A N 1
ATOM 807 C CA . ASP A 1 98 ? 28.751 -8.396 -27.154 1.00 91.25 98 ASP A CA 1
ATOM 808 C C . ASP A 1 98 ? 28.388 -7.141 -26.345 1.00 91.25 98 ASP A C 1
ATOM 810 O O . ASP A 1 98 ? 27.927 -7.239 -25.206 1.00 91.25 98 ASP A O 1
ATOM 814 N N . LYS A 1 99 ? 28.501 -5.956 -26.961 1.00 90.62 99 LYS A N 1
ATOM 815 C CA . LYS A 1 99 ? 28.070 -4.690 -26.353 1.00 90.62 99 LYS A CA 1
ATOM 816 C C . LYS A 1 99 ? 26.557 -4.589 -26.184 1.00 90.62 99 LYS A C 1
ATOM 818 O O . LYS A 1 99 ? 26.100 -4.070 -25.169 1.00 90.62 99 LYS A O 1
ATOM 823 N N . LEU A 1 100 ? 25.782 -5.105 -27.137 1.00 91.69 100 LEU A N 1
ATOM 824 C CA . LEU A 1 100 ? 24.327 -5.188 -27.005 1.00 91.69 100 LEU A CA 1
ATOM 825 C C . LEU A 1 100 ? 23.928 -6.111 -25.846 1.00 91.69 100 LEU A C 1
ATOM 827 O O . LEU A 1 100 ? 23.070 -5.745 -25.050 1.00 91.69 100 LEU A O 1
ATOM 831 N N . ILE A 1 101 ? 24.591 -7.258 -25.690 1.00 92.38 101 ILE A N 1
ATOM 832 C CA . ILE A 1 101 ? 24.344 -8.176 -24.567 1.00 92.38 101 ILE A CA 1
ATOM 833 C C . ILE A 1 101 ? 24.679 -7.510 -23.225 1.00 92.38 101 ILE A C 1
ATOM 835 O O . ILE A 1 101 ? 23.891 -7.594 -22.284 1.00 92.38 101 ILE A O 1
ATOM 839 N N . GLU A 1 102 ? 25.815 -6.813 -23.129 1.00 90.56 102 GLU A N 1
ATOM 840 C CA . GLU A 1 102 ? 26.179 -6.034 -21.936 1.00 90.56 102 GLU A CA 1
ATOM 841 C C . GLU A 1 102 ? 25.107 -4.981 -21.606 1.00 90.56 102 GLU A C 1
ATOM 843 O O . GLU A 1 102 ? 24.667 -4.876 -20.459 1.00 90.56 102 GLU A O 1
ATOM 848 N N . GLY A 1 103 ? 24.629 -4.254 -22.621 1.00 89.31 103 GLY A N 1
ATOM 849 C CA . GLY A 1 103 ? 23.539 -3.290 -22.484 1.00 89.31 103 GLY A CA 1
ATOM 850 C C . GLY A 1 103 ? 22.230 -3.914 -22.013 1.00 89.31 103 GLY A C 1
ATOM 851 O O . GLY A 1 103 ? 21.590 -3.375 -21.113 1.00 89.31 103 GLY A O 1
ATOM 852 N N . PHE A 1 104 ? 21.861 -5.075 -22.557 1.00 92.19 104 PHE A N 1
ATOM 853 C CA . PHE A 1 104 ? 20.667 -5.816 -22.151 1.00 92.19 104 PHE A CA 1
ATOM 854 C C . PHE A 1 104 ? 20.692 -6.154 -20.655 1.00 92.19 104 PHE A C 1
ATOM 856 O O . PHE A 1 104 ? 19.722 -5.886 -19.946 1.00 92.19 104 PHE A O 1
ATOM 863 N N . TYR A 1 105 ? 21.806 -6.702 -20.159 1.00 91.75 105 TYR A N 1
ATOM 864 C CA . TYR A 1 105 ? 21.944 -7.041 -18.740 1.00 91.75 105 TYR A CA 1
ATOM 865 C C . TYR A 1 105 ? 21.956 -5.809 -17.834 1.00 91.75 105 TYR A C 1
ATOM 867 O O . TYR A 1 105 ? 21.419 -5.858 -16.729 1.00 91.75 105 TYR A O 1
ATOM 875 N N . LEU A 1 106 ? 22.534 -4.696 -18.292 1.00 89.88 106 LEU A N 1
ATOM 876 C CA . LEU A 1 106 ? 22.506 -3.442 -17.546 1.00 89.88 106 LEU A CA 1
ATOM 877 C C . LEU A 1 106 ? 21.069 -2.928 -17.412 1.00 89.88 106 LEU A C 1
ATOM 879 O O . LEU A 1 106 ? 20.642 -2.625 -16.299 1.00 89.88 106 LEU A O 1
ATOM 883 N N . ILE A 1 107 ? 20.310 -2.891 -18.509 1.00 89.06 107 ILE A N 1
ATOM 884 C CA . ILE A 1 107 ? 18.897 -2.484 -18.500 1.00 89.06 107 ILE A CA 1
ATOM 885 C C . ILE A 1 107 ? 18.082 -3.411 -17.589 1.00 89.06 107 ILE A C 1
ATOM 887 O O . ILE A 1 107 ? 17.340 -2.926 -16.741 1.00 89.06 107 ILE A O 1
ATOM 891 N N . ASP A 1 108 ? 18.278 -4.729 -17.685 1.00 87.75 108 ASP A N 1
ATOM 892 C CA . ASP A 1 108 ? 17.628 -5.701 -16.797 1.00 87.75 108 ASP A CA 1
ATOM 893 C C . ASP A 1 108 ? 17.929 -5.458 -15.318 1.00 87.75 108 ASP A C 1
ATOM 895 O O . ASP A 1 108 ? 17.036 -5.523 -14.475 1.00 87.75 108 ASP A O 1
ATOM 899 N N . SER A 1 109 ? 19.178 -5.131 -14.990 1.00 87.75 109 SER A N 1
ATOM 900 C CA . SER A 1 109 ? 19.569 -4.859 -13.609 1.00 87.75 109 SER A CA 1
ATOM 901 C C . SER A 1 109 ? 18.908 -3.594 -13.052 1.00 87.75 109 SER A C 1
ATOM 903 O O . SER A 1 109 ? 18.473 -3.598 -11.900 1.00 87.75 109 SER A O 1
ATOM 905 N N . LEU A 1 110 ? 18.778 -2.549 -13.877 1.00 86.06 110 LEU A N 1
ATOM 906 C CA . LEU A 1 110 ? 18.129 -1.293 -13.503 1.00 86.06 110 LEU A CA 1
ATOM 907 C C . LEU A 1 110 ? 16.625 -1.480 -13.310 1.00 86.06 110 LEU A C 1
ATOM 909 O O . LEU A 1 110 ? 16.109 -1.101 -12.266 1.00 86.06 110 LEU A O 1
ATOM 913 N N . GLU A 1 111 ? 15.940 -2.132 -14.254 1.00 84.62 111 GLU A N 1
ATOM 914 C CA . GLU A 1 111 ? 14.505 -2.426 -14.129 1.00 84.62 111 GLU A CA 1
ATOM 915 C C . GLU A 1 111 ? 14.206 -3.250 -12.873 1.00 84.62 111 GLU A C 1
ATOM 917 O O . GLU A 1 111 ? 13.262 -2.961 -12.137 1.00 84.62 111 GLU A O 1
ATOM 922 N N . ASN A 1 112 ? 15.036 -4.259 -12.590 1.00 81.75 112 ASN A N 1
ATOM 923 C CA . ASN A 1 112 ? 14.899 -5.058 -11.380 1.00 81.75 112 ASN A CA 1
ATOM 924 C C . ASN A 1 112 ? 15.093 -4.209 -10.118 1.00 81.75 112 ASN A C 1
ATOM 926 O O . ASN A 1 112 ? 14.339 -4.372 -9.160 1.00 81.75 112 ASN A O 1
ATOM 930 N N . GLN A 1 113 ? 16.075 -3.306 -10.099 1.00 86.38 113 GLN A N 1
ATOM 931 C CA . GLN A 1 113 ? 16.307 -2.419 -8.963 1.00 86.38 113 GLN A CA 1
ATOM 932 C C . GLN A 1 113 ? 15.139 -1.445 -8.754 1.00 86.38 113 GLN A C 1
ATOM 934 O O . GLN A 1 113 ? 14.635 -1.343 -7.635 1.00 86.38 113 GLN A O 1
ATOM 939 N N . ASP A 1 114 ? 14.664 -0.801 -9.819 1.00 83.25 114 ASP A N 1
ATOM 940 C CA . ASP A 1 114 ? 13.516 0.107 -9.775 1.00 83.25 114 ASP A CA 1
ATOM 941 C C . ASP A 1 114 ? 12.265 -0.619 -9.265 1.00 83.25 114 ASP A C 1
ATOM 943 O O . ASP A 1 114 ? 11.566 -0.121 -8.381 1.00 83.25 114 ASP A O 1
ATOM 947 N N . PHE A 1 115 ? 12.028 -1.847 -9.732 1.00 78.88 115 PHE A N 1
ATOM 948 C CA . PHE A 1 115 ? 10.931 -2.680 -9.248 1.00 78.88 115 PHE A CA 1
ATOM 949 C C . PHE A 1 115 ? 11.056 -3.009 -7.751 1.00 78.88 115 PHE A C 1
ATOM 951 O O . PHE A 1 115 ? 10.069 -2.930 -7.015 1.00 78.88 115 PHE A O 1
ATOM 958 N N . GLN A 1 116 ? 12.256 -3.350 -7.262 1.00 76.81 116 GLN A N 1
ATOM 959 C CA . GLN A 1 116 ? 12.475 -3.579 -5.827 1.00 76.81 116 GLN A CA 1
ATOM 960 C C . GLN A 1 116 ? 12.237 -2.309 -4.999 1.00 76.81 116 GLN A C 1
ATOM 962 O O . GLN A 1 116 ? 11.603 -2.374 -3.941 1.00 76.81 116 GLN A O 1
ATOM 967 N N . ASP A 1 117 ? 12.687 -1.152 -5.482 1.00 84.69 117 ASP A N 1
ATOM 968 C CA . ASP A 1 117 ? 12.490 0.135 -4.816 1.00 84.69 117 ASP A CA 1
ATOM 969 C C . ASP A 1 117 ? 11.008 0.536 -4.785 1.00 84.69 117 ASP A C 1
ATOM 971 O O . ASP A 1 117 ? 10.499 1.009 -3.761 1.00 84.69 117 ASP A O 1
ATOM 975 N N . GLU A 1 118 ? 10.276 0.307 -5.875 1.00 77.12 118 GLU A N 1
ATOM 976 C CA . GLU A 1 118 ? 8.830 0.502 -5.929 1.00 77.12 118 GLU A CA 1
ATOM 977 C C . GLU A 1 118 ? 8.095 -0.421 -4.959 1.00 77.12 118 GLU A C 1
ATOM 979 O O . GLU A 1 118 ? 7.261 0.050 -4.175 1.00 77.12 118 GLU A O 1
ATOM 984 N N . LEU A 1 119 ? 8.438 -1.711 -4.933 1.00 72.44 119 LEU A N 1
ATOM 985 C CA . LEU A 1 119 ? 7.889 -2.653 -3.961 1.00 72.44 119 LEU A CA 1
ATOM 986 C C . LEU A 1 119 ? 8.165 -2.192 -2.527 1.00 72.44 119 LEU A C 1
ATOM 988 O O . LEU A 1 119 ? 7.244 -2.157 -1.706 1.00 72.44 119 LEU A O 1
ATOM 992 N N . ALA A 1 120 ? 9.392 -1.775 -2.214 1.00 76.81 120 ALA A N 1
ATOM 993 C CA . ALA A 1 120 ? 9.753 -1.269 -0.893 1.00 76.81 120 ALA A CA 1
ATOM 994 C C . ALA A 1 120 ? 8.928 -0.028 -0.501 1.00 76.81 120 ALA A C 1
ATOM 996 O O . ALA A 1 120 ? 8.444 0.072 0.635 1.00 76.81 120 ALA A O 1
ATOM 997 N N . ARG A 1 121 ? 8.691 0.898 -1.441 1.00 77.06 121 ARG A N 1
ATOM 998 C CA . ARG A 1 121 ? 7.815 2.067 -1.237 1.00 77.06 121 ARG A CA 1
ATOM 999 C C . ARG A 1 121 ? 6.362 1.654 -1.006 1.00 77.06 121 ARG A C 1
ATOM 1001 O O . ARG A 1 121 ? 5.711 2.206 -0.115 1.00 77.06 121 ARG A O 1
ATOM 1008 N N . MET A 1 122 ? 5.853 0.680 -1.757 1.00 70.06 122 MET A N 1
ATOM 1009 C CA . MET A 1 122 ? 4.486 0.169 -1.610 1.00 70.06 122 MET A CA 1
ATOM 1010 C C . MET A 1 122 ? 4.279 -0.512 -0.255 1.00 70.06 122 MET A C 1
ATOM 1012 O O . MET A 1 122 ? 3.327 -0.183 0.459 1.00 70.06 122 MET A O 1
ATOM 1016 N N . TYR A 1 123 ? 5.208 -1.373 0.167 1.00 67.31 123 TYR A N 1
ATOM 1017 C CA . TYR A 1 123 ? 5.179 -1.982 1.498 1.00 67.31 123 TYR A CA 1
ATOM 1018 C C . TYR A 1 123 ? 5.292 -0.942 2.620 1.00 67.31 123 TYR A C 1
ATOM 1020 O O . TYR A 1 123 ? 4.606 -1.057 3.638 1.00 67.31 123 TYR A O 1
ATOM 1028 N N . SER A 1 124 ? 6.101 0.104 2.433 1.00 69.38 124 SER A N 1
ATOM 1029 C CA . SER A 1 124 ? 6.224 1.202 3.400 1.00 69.38 124 SER A CA 1
ATOM 1030 C C . SER A 1 124 ? 4.914 1.981 3.552 1.00 69.38 124 SER A C 1
ATOM 1032 O O . SER A 1 124 ? 4.466 2.212 4.677 1.00 69.38 124 SER A O 1
ATOM 1034 N N . LYS A 1 125 ? 4.235 2.306 2.442 1.00 64.19 125 LYS A N 1
ATOM 1035 C CA . LYS A 1 125 ? 2.902 2.936 2.460 1.00 64.19 125 LYS A CA 1
ATOM 1036 C C . LYS A 1 125 ? 1.849 2.042 3.112 1.00 64.19 125 LYS A C 1
ATOM 1038 O O . LYS A 1 125 ? 1.033 2.531 3.885 1.00 64.19 125 LYS A O 1
ATOM 1043 N N . GLN A 1 126 ? 1.874 0.737 2.841 1.00 63.22 126 GLN A N 1
ATOM 1044 C CA . GLN A 1 126 ? 0.946 -0.214 3.458 1.00 63.22 126 GLN A CA 1
ATOM 1045 C C . GLN A 1 126 ? 1.163 -0.342 4.976 1.00 63.22 126 GLN A C 1
ATOM 1047 O O . GLN A 1 126 ? 0.207 -0.595 5.713 1.00 63.22 126 GLN A O 1
ATOM 1052 N N . LYS A 1 127 ? 2.408 -0.188 5.445 1.00 61.22 127 LYS A N 1
ATOM 1053 C CA . LYS A 1 127 ? 2.776 -0.270 6.865 1.00 61.22 127 LYS A CA 1
ATOM 1054 C C . LYS A 1 127 ? 2.388 0.980 7.660 1.00 61.22 127 LYS A C 1
ATOM 1056 O O . LYS A 1 127 ? 2.181 0.862 8.867 1.00 61.22 127 LYS A O 1
ATOM 1061 N N . ALA A 1 128 ? 2.297 2.142 7.015 1.00 67.81 128 ALA A N 1
ATOM 1062 C CA . ALA A 1 128 ? 2.004 3.398 7.693 1.00 67.81 128 ALA A CA 1
ATOM 1063 C C . ALA A 1 128 ? 0.616 3.369 8.360 1.00 67.81 128 ALA A C 1
ATOM 1065 O O . ALA A 1 128 ? -0.402 3.051 7.737 1.00 67.81 128 ALA A O 1
ATOM 1066 N N . VAL A 1 129 ? 0.576 3.703 9.652 1.00 72.94 129 VAL A N 1
ATOM 1067 C CA . VAL A 1 129 ? -0.679 3.958 10.366 1.00 72.94 129 VAL A CA 1
ATOM 1068 C C . VAL A 1 129 ? -1.255 5.263 9.820 1.00 72.94 129 VAL A C 1
ATOM 1070 O O . VAL A 1 129 ? -0.533 6.237 9.651 1.00 72.94 129 VAL A O 1
ATOM 1073 N N . SER A 1 130 ? -2.549 5.273 9.504 1.00 80.94 130 SER A N 1
ATOM 1074 C CA . SER A 1 130 ? -3.241 6.466 9.012 1.00 80.94 130 SER A CA 1
ATOM 1075 C C . SER A 1 130 ? -4.240 6.977 10.056 1.00 80.94 130 SER A C 1
ATOM 1077 O O . SER A 1 130 ? -4.723 6.174 10.867 1.00 80.94 130 SER A O 1
ATOM 1079 N N . PRO A 1 131 ? -4.657 8.258 10.001 1.00 83.31 131 PRO A N 1
ATOM 1080 C CA . PRO A 1 131 ? -5.747 8.769 10.837 1.00 83.31 131 PRO A CA 1
ATOM 1081 C C . PRO A 1 131 ? -7.030 7.935 10.707 1.00 83.31 131 PRO A C 1
ATOM 1083 O O . PRO A 1 131 ? -7.773 7.747 11.671 1.00 83.31 131 PRO A O 1
ATOM 1086 N N . PHE A 1 132 ? -7.282 7.385 9.515 1.00 82.06 132 PHE A N 1
ATOM 1087 C CA . PHE A 1 132 ? -8.399 6.477 9.276 1.00 82.06 132 PHE A CA 1
ATOM 1088 C C . PHE A 1 132 ? -8.258 5.174 10.071 1.00 82.06 132 PHE A C 1
ATOM 1090 O O . PHE A 1 132 ? -9.215 4.749 10.713 1.00 82.06 132 PHE A O 1
ATOM 1097 N N . SER A 1 133 ? -7.062 4.579 10.101 1.00 79.88 133 SER A N 1
ATOM 1098 C CA . SER A 1 133 ? -6.783 3.368 10.884 1.00 79.88 133 SER A CA 1
ATOM 1099 C C . SER A 1 133 ? -7.024 3.585 12.383 1.00 79.88 133 SER A C 1
ATOM 1101 O O . SER A 1 133 ? -7.582 2.711 13.042 1.00 79.88 133 SER A O 1
ATOM 1103 N N . ILE A 1 134 ? -6.659 4.756 12.916 1.00 83.94 134 ILE A N 1
ATOM 1104 C CA . ILE A 1 134 ? -6.907 5.114 14.322 1.00 83.94 134 ILE A CA 1
ATOM 1105 C C . ILE A 1 134 ? -8.405 5.279 14.588 1.00 83.94 134 ILE A C 1
ATOM 1107 O O . ILE A 1 134 ? -8.923 4.712 15.547 1.00 83.94 134 ILE A O 1
ATOM 1111 N N . ARG A 1 135 ? -9.129 6.005 13.723 1.00 87.00 135 ARG A N 1
ATOM 1112 C CA . ARG A 1 135 ? -10.592 6.166 13.834 1.00 87.00 135 ARG A CA 1
ATOM 1113 C C . ARG A 1 135 ? -11.313 4.824 13.796 1.00 87.00 135 ARG A C 1
ATOM 1115 O O . ARG A 1 135 ? -12.255 4.613 14.555 1.00 87.00 135 ARG A O 1
ATOM 1122 N N . LEU A 1 136 ? -10.856 3.925 12.931 1.00 84.06 136 LEU A N 1
ATOM 1123 C CA . LEU A 1 136 ? -11.383 2.577 12.809 1.00 84.06 136 LEU A CA 1
ATOM 1124 C C . LEU A 1 136 ? -11.148 1.774 14.097 1.00 84.06 136 LEU A C 1
ATOM 1126 O O . LEU A 1 136 ? -12.085 1.176 14.620 1.00 84.06 136 LEU A O 1
ATOM 1130 N N . ALA A 1 137 ? -9.930 1.826 14.645 1.00 84.44 137 ALA A N 1
ATOM 1131 C CA . ALA A 1 137 ? -9.603 1.171 15.906 1.00 84.44 137 ALA A CA 1
ATOM 1132 C C . ALA A 1 137 ? -10.435 1.713 17.079 1.00 84.44 137 ALA A C 1
ATOM 1134 O O . ALA A 1 137 ? -11.011 0.944 17.845 1.00 84.44 137 ALA A O 1
ATOM 1135 N N . ARG A 1 138 ? -10.567 3.039 17.175 1.00 89.19 138 ARG A N 1
ATOM 1136 C CA . ARG A 1 138 ? -11.428 3.706 18.155 1.00 89.19 138 ARG A CA 1
ATOM 1137 C C . ARG A 1 138 ? -12.874 3.223 18.054 1.00 89.19 138 ARG A C 1
ATOM 1139 O O . ARG A 1 138 ? -13.451 2.849 19.066 1.00 89.19 138 ARG A O 1
ATOM 1146 N N . ASN A 1 139 ? -13.460 3.244 16.856 1.00 89.19 139 ASN A N 1
ATOM 1147 C CA . ASN A 1 139 ? -14.855 2.843 16.661 1.00 89.19 139 ASN A CA 1
ATOM 1148 C C . ASN A 1 139 ? -15.077 1.382 17.056 1.00 89.19 139 ASN A C 1
ATOM 1150 O O . ASN A 1 139 ? -16.064 1.075 17.704 1.00 89.19 139 ASN A O 1
ATOM 1154 N N . PHE A 1 140 ? -14.134 0.499 16.735 1.00 86.56 140 PHE A N 1
ATOM 1155 C CA . PHE A 1 140 ? -14.231 -0.899 17.131 1.00 86.56 140 PHE A CA 1
ATOM 1156 C C . PHE A 1 140 ? -14.160 -1.095 18.655 1.00 86.56 140 PHE A C 1
ATOM 1158 O O . PHE A 1 140 ? -14.948 -1.856 19.200 1.00 86.56 140 PHE A O 1
ATOM 1165 N N . LEU A 1 141 ? -13.275 -0.382 19.363 1.00 88.94 141 LEU A N 1
ATOM 1166 C CA . LEU A 1 141 ? -13.223 -0.429 20.835 1.00 88.94 141 LEU A CA 1
ATOM 1167 C C . LEU A 1 141 ? -14.496 0.150 21.481 1.00 88.94 141 LEU A C 1
ATOM 1169 O O . LEU A 1 141 ? -14.925 -0.301 22.545 1.00 88.94 141 LEU A O 1
ATOM 1173 N N . LEU A 1 142 ? -15.114 1.148 20.842 1.00 91.75 142 LEU A N 1
ATOM 1174 C CA . LEU A 1 142 ? -16.419 1.666 21.251 1.00 91.75 142 LEU A CA 1
ATOM 1175 C C . LEU A 1 142 ? -17.526 0.624 21.024 1.00 91.75 142 LEU A C 1
ATOM 1177 O O . LEU A 1 142 ? -18.337 0.429 21.923 1.00 91.75 142 LEU A O 1
ATOM 1181 N N . ASP A 1 143 ? -17.537 -0.079 19.895 1.00 89.19 143 ASP A N 1
ATOM 1182 C CA . ASP A 1 143 ? -18.509 -1.148 19.633 1.00 89.19 143 ASP A CA 1
ATOM 1183 C C . ASP A 1 143 ? -18.337 -2.320 20.621 1.00 89.19 143 ASP A C 1
ATOM 1185 O O . ASP A 1 143 ? -19.313 -2.768 21.218 1.00 89.19 143 ASP A O 1
ATOM 1189 N N . GLU A 1 144 ? -17.102 -2.778 20.879 1.00 88.00 144 GLU A N 1
ATOM 1190 C CA . GLU A 1 144 ? -16.825 -3.880 21.824 1.00 88.00 144 GLU A CA 1
ATOM 1191 C C . GLU A 1 144 ? -17.259 -3.555 23.268 1.00 88.00 144 GLU A C 1
ATOM 1193 O O . GLU A 1 144 ? -17.561 -4.460 24.047 1.00 88.00 144 GLU A O 1
ATOM 1198 N N . THR A 1 145 ? -17.313 -2.272 23.637 1.00 91.94 145 THR A N 1
ATOM 1199 C CA . THR A 1 145 ? -17.702 -1.823 24.986 1.00 91.94 145 THR A CA 1
ATOM 1200 C C . THR A 1 145 ? -19.121 -1.270 25.066 1.00 91.94 145 THR A C 1
ATOM 1202 O O . THR A 1 145 ? -19.515 -0.773 26.121 1.00 91.94 145 THR A O 1
ATOM 1205 N N . ASP A 1 146 ? -19.908 -1.336 23.991 1.00 91.25 146 ASP A N 1
ATOM 1206 C CA . ASP A 1 146 ? -21.223 -0.690 23.947 1.00 91.25 146 ASP A CA 1
ATOM 1207 C C . ASP A 1 146 ? -22.226 -1.310 24.931 1.00 91.25 146 ASP A C 1
ATOM 1209 O O . ASP A 1 146 ? -22.937 -0.592 25.635 1.00 91.25 146 ASP A O 1
ATOM 1213 N N . TRP A 1 147 ? -22.173 -2.636 25.092 1.00 91.88 147 TRP A N 1
ATOM 1214 C CA . TRP A 1 147 ? -23.023 -3.391 26.020 1.00 91.88 147 TRP A CA 1
ATOM 1215 C C . TRP A 1 147 ? -22.938 -2.894 27.474 1.00 91.88 147 TRP A C 1
ATOM 1217 O O . TRP A 1 147 ? -23.911 -2.991 28.212 1.00 91.88 147 TRP A O 1
ATOM 1227 N N . THR A 1 148 ? -21.807 -2.310 27.887 1.00 92.19 148 THR A N 1
ATOM 1228 C CA . THR A 1 148 ? -21.594 -1.802 29.259 1.00 92.19 148 THR A CA 1
ATOM 1229 C C . THR A 1 148 ? -22.426 -0.561 29.584 1.00 92.19 148 THR A C 1
ATOM 1231 O O . THR A 1 148 ? -22.622 -0.211 30.747 1.00 92.19 148 THR A O 1
ATOM 1234 N N . GLN A 1 149 ? -22.899 0.152 28.561 1.00 91.19 149 GLN A N 1
ATOM 1235 C CA . GLN A 1 149 ? -23.632 1.404 28.739 1.00 91.19 149 GLN A CA 1
ATOM 1236 C C . GLN A 1 149 ? -25.116 1.165 29.020 1.00 91.19 149 GLN A C 1
ATOM 1238 O O . GLN A 1 149 ? -25.784 2.031 29.595 1.00 91.19 149 GLN A O 1
ATOM 1243 N N . LEU A 1 150 ? -25.617 -0.024 28.685 1.00 90.44 150 LEU A N 1
ATOM 1244 C CA . LEU A 1 150 ? -27.016 -0.379 28.860 1.00 90.44 150 LEU A CA 1
ATOM 1245 C C . LEU A 1 150 ? -27.409 -0.414 30.352 1.00 90.44 150 LEU A C 1
ATOM 1247 O O . LEU A 1 150 ? -26.573 -0.726 31.210 1.00 90.44 150 LEU A O 1
ATOM 1251 N N . PRO A 1 151 ? -28.648 -0.029 30.716 1.00 88.62 151 PRO A N 1
ATOM 1252 C CA . PRO A 1 151 ? -29.109 -0.053 32.108 1.00 88.62 151 PRO A CA 1
ATOM 1253 C C . PRO A 1 151 ? -29.121 -1.449 32.742 1.00 88.62 151 PRO A C 1
ATOM 1255 O O . PRO A 1 151 ? -28.950 -1.557 33.950 1.00 88.62 151 PRO A O 1
ATOM 1258 N N . ASP A 1 152 ? -29.314 -2.489 31.934 1.00 91.12 152 ASP A N 1
ATOM 1259 C CA . ASP A 1 152 ? -29.394 -3.904 32.312 1.00 91.12 152 ASP A CA 1
ATOM 1260 C C . ASP A 1 152 ? -28.045 -4.638 32.228 1.00 91.12 152 ASP A C 1
ATOM 1262 O O . ASP A 1 152 ? -27.981 -5.850 32.442 1.00 91.12 152 ASP A O 1
ATOM 1266 N N . ALA A 1 153 ? -26.959 -3.918 31.936 1.00 90.31 153 ALA A N 1
ATOM 1267 C CA . ALA A 1 153 ? -25.628 -4.498 31.890 1.00 90.31 153 ALA A CA 1
ATOM 1268 C C . ALA A 1 153 ? -25.273 -5.142 33.249 1.00 90.31 153 ALA A C 1
ATOM 1270 O O . ALA A 1 153 ? -25.418 -4.487 34.285 1.00 90.31 153 ALA A O 1
ATOM 1271 N N . PRO A 1 154 ? -24.769 -6.392 33.276 1.00 92.38 154 PRO A N 1
ATOM 1272 C CA . PRO A 1 154 ? -24.443 -7.116 34.507 1.00 92.38 154 PRO A CA 1
ATOM 1273 C C . PRO A 1 154 ? -23.109 -6.642 35.114 1.00 92.38 154 PRO A C 1
ATOM 1275 O O . PRO A 1 154 ? -22.180 -7.426 35.297 1.00 92.38 154 PRO A O 1
ATOM 1278 N N . ILE A 1 155 ? -22.991 -5.343 35.386 1.00 92.00 155 ILE A N 1
ATOM 1279 C CA . ILE A 1 155 ? -21.800 -4.698 35.947 1.00 92.00 155 ILE A CA 1
ATOM 1280 C C . ILE A 1 155 ? -22.184 -3.779 37.106 1.00 92.00 155 ILE A C 1
ATOM 1282 O O . ILE A 1 155 ? -23.298 -3.259 37.162 1.00 92.00 155 ILE A O 1
ATOM 1286 N N . ASP A 1 156 ? -21.253 -3.576 38.034 1.00 92.75 156 ASP A N 1
ATOM 1287 C CA . ASP A 1 156 ? -21.441 -2.630 39.131 1.00 92.75 156 ASP A CA 1
ATOM 1288 C C . ASP A 1 156 ? -21.341 -1.163 38.657 1.00 92.75 156 ASP A C 1
ATOM 1290 O O . ASP A 1 156 ? -20.947 -0.853 37.524 1.00 92.75 156 ASP A O 1
ATOM 1294 N N . ALA A 1 157 ? -21.748 -0.237 39.530 1.00 91.62 157 ALA A N 1
ATOM 1295 C CA . ALA A 1 157 ? -21.763 1.191 39.219 1.00 91.62 157 ALA A CA 1
ATOM 1296 C C . ALA A 1 157 ? -20.350 1.765 39.007 1.00 91.62 157 ALA A C 1
ATOM 1298 O O . ALA A 1 157 ? -20.163 2.626 38.143 1.00 91.62 157 ALA A O 1
ATOM 1299 N N . ASP A 1 158 ? -19.358 1.265 39.745 1.00 90.12 158 ASP A N 1
ATOM 1300 C CA . ASP A 1 158 ? -17.977 1.750 39.693 1.00 90.12 158 ASP A CA 1
ATOM 1301 C C . ASP A 1 158 ? -17.299 1.350 38.375 1.00 90.12 158 ASP A C 1
ATOM 1303 O O . ASP A 1 158 ? -16.696 2.179 37.689 1.00 90.12 158 ASP A O 1
ATOM 1307 N N . LEU A 1 159 ? -17.468 0.100 37.946 1.00 92.31 159 LEU A N 1
ATOM 1308 C CA . LEU A 1 159 ? -16.999 -0.406 36.661 1.00 92.31 159 LEU A CA 1
ATOM 1309 C C . LEU A 1 159 ? -17.724 0.288 35.508 1.00 92.31 159 LEU A C 1
ATOM 1311 O O . LEU A 1 159 ? -17.101 0.625 34.499 1.00 92.31 159 LEU A O 1
ATOM 1315 N N . LYS A 1 160 ? -19.023 0.574 35.655 1.00 93.38 160 LYS A N 1
ATOM 1316 C CA . LYS A 1 160 ? -19.766 1.366 34.666 1.00 93.38 160 LYS A CA 1
ATOM 1317 C C . LYS A 1 160 ? -19.212 2.788 34.540 1.00 93.38 160 LYS A C 1
ATOM 1319 O O . LYS A 1 160 ? -19.087 3.295 33.419 1.00 93.38 160 LYS A O 1
ATOM 1324 N N . ALA A 1 161 ? -18.815 3.418 35.647 1.00 94.00 161 ALA A N 1
ATOM 1325 C CA . ALA A 1 161 ? -18.141 4.715 35.628 1.00 94.00 161 ALA A CA 1
ATOM 1326 C C . ALA A 1 161 ? -16.775 4.637 34.920 1.00 94.00 161 ALA A C 1
ATOM 1328 O O . ALA A 1 161 ? -16.484 5.481 34.069 1.00 94.00 161 ALA A O 1
ATOM 1329 N N . GLN A 1 162 ? -15.985 3.584 35.167 1.00 94.69 162 GLN A N 1
ATOM 1330 C CA . GLN A 1 162 ? -14.723 3.344 34.454 1.00 94.69 162 GLN A CA 1
ATOM 1331 C C . GLN A 1 162 ? -14.941 3.179 32.941 1.00 94.69 162 GLN A C 1
ATOM 1333 O O . GLN A 1 162 ? -14.281 3.850 32.151 1.00 94.69 162 GLN A O 1
ATOM 1338 N N . TYR A 1 163 ? -15.902 2.359 32.502 1.00 95.50 163 TYR A N 1
ATOM 1339 C CA . TYR A 1 163 ? -16.217 2.217 31.073 1.00 95.50 163 TYR A CA 1
ATOM 1340 C C . TYR A 1 163 ? -16.709 3.520 30.437 1.00 95.50 163 TYR A C 1
ATOM 1342 O O . TYR A 1 163 ? -16.387 3.809 29.283 1.00 95.50 163 TYR A O 1
ATOM 1350 N N . THR A 1 164 ? -17.456 4.331 31.183 1.00 95.06 164 THR A N 1
ATOM 1351 C CA . THR A 1 164 ? -17.891 5.653 30.720 1.00 95.06 164 THR A CA 1
ATOM 1352 C C . THR A 1 164 ? -16.684 6.564 30.484 1.00 95.06 164 THR A C 1
ATOM 1354 O O . THR A 1 164 ? -16.559 7.147 29.406 1.00 95.06 164 THR A O 1
ATOM 1357 N N . LEU A 1 165 ? -15.747 6.623 31.439 1.00 95.50 165 LEU A N 1
ATOM 1358 C CA . LEU A 1 165 ? -14.510 7.397 31.312 1.00 95.50 165 LEU A CA 1
ATOM 1359 C C . LEU A 1 165 ? -13.637 6.895 30.151 1.00 95.50 165 LEU A C 1
ATOM 1361 O O . LEU A 1 165 ? -13.166 7.694 29.341 1.00 95.50 165 LEU A O 1
ATOM 1365 N N . TYR A 1 166 ? -13.490 5.575 30.022 1.00 95.75 166 TYR A N 1
ATOM 1366 C CA . TYR A 1 166 ? -12.770 4.924 28.929 1.00 95.75 166 TYR A CA 1
ATOM 1367 C C . TYR A 1 166 ? -13.303 5.354 27.557 1.00 95.75 166 TYR A C 1
ATOM 1369 O O . TYR A 1 166 ? -12.543 5.797 26.695 1.00 95.75 166 TYR A O 1
ATOM 1377 N N . ARG A 1 167 ? -14.625 5.289 27.359 1.00 95.31 167 ARG A N 1
ATOM 1378 C CA . ARG A 1 167 ? -15.280 5.668 26.097 1.00 95.31 167 ARG A CA 1
ATOM 1379 C C . ARG A 1 167 ? -15.142 7.158 25.799 1.00 95.31 167 ARG A C 1
ATOM 1381 O O . ARG A 1 167 ? -14.994 7.525 24.635 1.00 95.31 167 ARG A O 1
ATOM 1388 N N . THR A 1 168 ? -15.174 8.016 26.818 1.00 94.75 168 THR A N 1
ATOM 1389 C CA . THR A 1 168 ? -14.895 9.451 26.657 1.00 94.75 168 THR A CA 1
ATOM 1390 C C . THR A 1 168 ? -13.465 9.669 26.168 1.00 94.75 168 THR A C 1
ATOM 1392 O O . THR A 1 168 ? -13.275 10.293 25.126 1.00 94.75 168 THR A O 1
ATOM 1395 N N . LYS A 1 169 ? -12.471 9.047 26.814 1.00 93.88 169 LYS A N 1
ATOM 1396 C CA . LYS A 1 169 ? -11.059 9.151 26.411 1.00 93.88 169 LYS A CA 1
ATOM 1397 C C . LYS A 1 169 ? -10.791 8.587 25.017 1.00 93.88 169 LYS A C 1
ATOM 1399 O O . LYS A 1 169 ? -10.018 9.168 24.266 1.00 93.88 169 LYS A O 1
ATOM 1404 N N . LEU A 1 170 ? -11.473 7.508 24.626 1.00 93.00 170 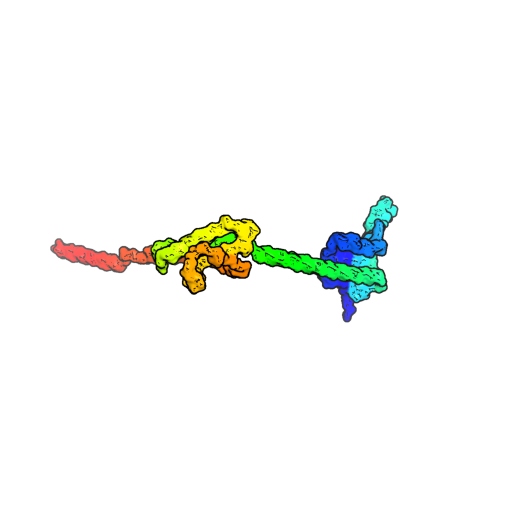LEU A N 1
ATOM 1405 C CA . LEU A 1 170 ? -11.423 6.997 23.254 1.00 93.00 170 LEU A CA 1
ATOM 1406 C C . LEU A 1 170 ? -11.951 8.011 22.229 1.00 93.00 170 LEU A C 1
ATOM 1408 O O . LEU A 1 170 ? -11.391 8.121 21.140 1.00 93.00 170 LEU A O 1
ATOM 1412 N N . ARG A 1 171 ? -13.027 8.745 22.537 1.00 92.62 171 ARG A N 1
ATOM 1413 C CA . ARG A 1 171 ? -13.566 9.775 21.631 1.00 92.62 171 ARG A CA 1
ATOM 1414 C C . ARG A 1 171 ? -12.620 10.965 21.500 1.00 92.62 171 ARG A C 1
ATOM 1416 O O . ARG A 1 171 ? -12.401 11.408 20.377 1.00 92.62 171 ARG A O 1
ATOM 1423 N N . GLU A 1 172 ? -12.012 11.382 22.608 1.00 92.75 172 GLU A N 1
ATOM 1424 C CA . GLU A 1 172 ? -11.022 12.469 22.674 1.00 92.75 172 GLU A CA 1
ATOM 1425 C C . GLU A 1 172 ? -9.715 12.156 21.918 1.00 92.75 172 GLU A C 1
ATOM 1427 O O . GLU A 1 172 ? -8.948 13.069 21.627 1.00 92.75 172 GLU A O 1
ATOM 1432 N N . LEU A 1 173 ? -9.458 10.896 21.527 1.00 87.81 173 LEU A N 1
ATOM 1433 C CA . LEU A 1 173 ? -8.258 10.526 20.758 1.00 87.81 173 LEU A CA 1
ATOM 1434 C C . LEU A 1 173 ? -8.086 11.336 19.472 1.00 87.81 173 LEU A C 1
ATOM 1436 O O . LEU A 1 173 ? -6.960 11.589 19.064 1.00 87.81 173 LEU A O 1
ATOM 1440 N N . THR A 1 174 ? -9.177 11.724 18.805 1.00 84.19 174 THR A N 1
ATOM 1441 C CA . THR A 1 174 ? -9.076 12.497 17.556 1.00 84.19 174 THR A CA 1
ATOM 1442 C C . THR A 1 174 ? -8.712 13.960 17.761 1.00 84.19 174 THR A C 1
ATOM 1444 O O . THR A 1 174 ? -8.347 14.617 16.790 1.00 84.19 174 THR A O 1
ATOM 1447 N N . ASP A 1 175 ? -8.788 14.443 18.997 1.00 86.12 175 ASP A N 1
ATOM 1448 C CA . ASP A 1 175 ? -8.456 15.818 19.361 1.00 86.12 175 ASP A CA 1
ATOM 1449 C C . ASP A 1 175 ? -7.017 15.921 19.904 1.00 86.12 175 ASP A C 1
ATOM 1451 O O . ASP A 1 175 ? -6.552 17.004 20.256 1.00 86.12 175 ASP A O 1
ATOM 1455 N N . SER A 1 176 ? -6.294 14.795 19.964 1.00 81.12 176 SER A N 1
ATOM 1456 C CA . SER A 1 176 ? -4.920 14.734 20.455 1.00 81.12 176 SER A CA 1
ATOM 1457 C C . SER A 1 176 ? -3.917 15.294 19.434 1.00 81.12 176 SER A C 1
ATOM 1459 O O . SER A 1 176 ? -4.089 15.206 18.212 1.00 81.12 176 SER A O 1
ATOM 1461 N N . THR A 1 177 ? -2.822 15.866 19.937 1.00 80.50 177 THR A N 1
ATOM 1462 C CA . THR A 1 177 ? -1.729 16.395 19.107 1.00 80.50 177 THR A CA 1
ATOM 1463 C C . THR A 1 177 ? -1.049 15.305 18.280 1.00 80.50 177 THR A C 1
ATOM 1465 O O . THR A 1 177 ? -0.675 15.537 17.129 1.00 80.50 177 THR A O 1
ATOM 1468 N N . GLU A 1 178 ? -0.935 14.103 18.842 1.00 80.06 178 GLU A N 1
ATOM 1469 C CA . GLU A 1 178 ? -0.375 12.911 18.206 1.00 80.06 178 GLU A CA 1
ATOM 1470 C C . GLU A 1 178 ? -1.255 12.460 17.040 1.00 80.06 178 GLU A C 1
ATOM 1472 O O . GLU A 1 178 ? -0.741 12.188 15.963 1.00 80.06 178 GLU A O 1
ATOM 1477 N N . PHE A 1 179 ? -2.583 12.478 17.178 1.00 81.31 179 PHE A N 1
ATOM 1478 C CA . PHE A 1 179 ? -3.479 12.113 16.077 1.00 81.31 179 PHE A CA 1
ATOM 1479 C C . PHE A 1 179 ? -3.275 12.980 14.822 1.00 81.31 179 PHE A C 1
ATOM 1481 O O . PHE A 1 179 ? -3.447 12.498 13.701 1.00 81.31 179 PHE A O 1
ATOM 1488 N N . THR A 1 180 ? -2.894 14.248 15.001 1.00 79.50 180 THR A N 1
ATOM 1489 C CA . THR A 1 180 ? -2.688 15.194 13.893 1.00 79.50 180 THR A CA 1
ATOM 1490 C C . THR A 1 180 ? -1.273 15.129 13.318 1.00 79.50 180 THR A C 1
ATOM 1492 O O . THR A 1 180 ? -1.108 15.145 12.100 1.00 79.50 180 THR A O 1
ATOM 1495 N N . ASN A 1 181 ? -0.257 15.059 14.181 1.00 81.06 181 ASN A N 1
ATOM 1496 C CA . ASN A 1 181 ? 1.142 15.251 13.786 1.00 81.06 181 ASN A CA 1
ATOM 1497 C C . ASN A 1 181 ? 1.970 13.959 13.787 1.00 81.06 181 ASN A C 1
ATOM 1499 O O . ASN A 1 181 ? 2.997 13.898 13.117 1.00 81.06 181 ASN A O 1
ATOM 1503 N N . ASP A 1 182 ? 1.541 12.939 14.531 1.00 82.25 182 ASP A N 1
ATOM 1504 C CA . ASP A 1 182 ? 2.287 11.698 14.750 1.00 82.25 182 ASP A CA 1
ATOM 1505 C C . ASP A 1 182 ? 1.352 10.506 15.020 1.00 82.25 182 ASP A C 1
ATOM 1507 O O . ASP A 1 182 ? 1.232 9.959 16.123 1.00 82.25 182 ASP A O 1
ATOM 1511 N N . THR A 1 183 ? 0.647 10.103 13.965 1.00 79.31 183 THR A N 1
ATOM 1512 C CA . THR A 1 183 ? -0.342 9.019 14.027 1.00 79.31 183 THR A CA 1
ATOM 1513 C C . THR A 1 183 ? 0.245 7.674 14.463 1.00 79.31 183 THR A C 1
ATOM 1515 O O . THR A 1 183 ? -0.490 6.797 14.911 1.00 79.31 183 THR A O 1
ATOM 1518 N N . GLU A 1 184 ? 1.557 7.469 14.331 1.00 78.12 184 GLU A N 1
ATOM 1519 C CA . GLU A 1 184 ? 2.180 6.202 14.717 1.00 78.12 184 GLU A CA 1
ATOM 1520 C C . GLU A 1 184 ? 2.309 6.056 16.235 1.00 78.12 184 GLU A C 1
ATOM 1522 O O . GLU A 1 184 ? 2.186 4.940 16.742 1.00 78.12 184 GLU A O 1
ATOM 1527 N N . ASN A 1 185 ? 2.494 7.173 16.940 1.00 81.25 185 ASN A N 1
ATOM 1528 C CA . ASN A 1 185 ? 2.703 7.216 18.388 1.00 81.25 185 ASN A CA 1
ATOM 1529 C C . ASN A 1 185 ? 1.436 7.634 19.154 1.00 81.25 185 ASN A C 1
ATOM 1531 O O . ASN A 1 185 ? 1.492 8.007 20.325 1.00 81.25 185 ASN A O 1
ATOM 1535 N N . THR A 1 186 ? 0.266 7.557 18.511 1.00 85.75 186 THR A N 1
ATOM 1536 C CA . THR A 1 186 ? -1.014 7.825 19.176 1.00 85.75 186 THR A CA 1
ATOM 1537 C C . THR A 1 186 ? -1.270 6.789 20.276 1.00 85.75 186 THR A C 1
ATOM 1539 O O . THR A 1 186 ? -1.363 5.583 20.021 1.00 85.75 186 THR A O 1
ATOM 1542 N N . LYS A 1 187 ? -1.400 7.266 21.516 1.00 88.06 187 LYS A N 1
ATOM 1543 C CA . LYS A 1 187 ? -1.593 6.435 22.710 1.00 88.06 187 LYS A CA 1
ATOM 1544 C C . LYS A 1 187 ? -3.071 6.180 22.965 1.00 88.06 187 LYS A C 1
ATOM 1546 O O . LYS A 1 187 ? -3.875 7.102 22.914 1.00 88.06 187 LYS A O 1
ATOM 1551 N N . PHE A 1 188 ? -3.427 4.939 23.276 1.00 90.25 188 PHE A N 1
ATOM 1552 C CA . PHE A 1 188 ? -4.791 4.542 23.617 1.00 90.25 188 PHE A CA 1
ATOM 1553 C C . PHE A 1 188 ? -4.918 4.321 25.127 1.00 90.25 188 PHE A C 1
ATOM 1555 O O . PHE A 1 188 ? -3.998 3.765 25.730 1.00 90.25 188 PHE A O 1
ATOM 1562 N N . PRO A 1 189 ? -6.053 4.691 25.746 1.00 93.31 189 PRO A N 1
ATOM 1563 C CA . PRO A 1 189 ? -6.309 4.342 27.138 1.00 93.31 189 PRO A CA 1
ATOM 1564 C C . PRO A 1 189 ? -6.344 2.816 27.310 1.00 93.31 189 PRO A C 1
ATOM 1566 O O . PRO A 1 189 ? -6.841 2.091 26.439 1.00 93.31 189 PRO A O 1
ATOM 1569 N N . ILE A 1 190 ? -5.845 2.312 28.438 1.00 92.31 190 ILE A N 1
ATOM 1570 C CA . ILE A 1 190 ? -6.020 0.903 28.813 1.00 92.31 190 ILE A CA 1
ATOM 1571 C C . ILE A 1 190 ? -7.488 0.610 29.131 1.00 92.31 190 ILE A C 1
ATOM 1573 O O . ILE A 1 190 ? -8.196 1.446 29.687 1.00 92.31 190 ILE A O 1
ATOM 1577 N N . SER A 1 191 ? -7.961 -0.589 28.789 1.00 92.19 191 SER A N 1
ATOM 1578 C CA . SER A 1 191 ? -9.333 -1.005 29.119 1.00 92.19 191 SER A CA 1
ATOM 1579 C C . SER A 1 191 ? -9.550 -1.117 30.639 1.00 92.19 191 SER A C 1
ATOM 1581 O O . SER A 1 191 ? -8.599 -1.458 31.353 1.00 92.19 191 SER A O 1
ATOM 1583 N N . PRO A 1 192 ? -10.786 -0.927 31.143 1.00 94.38 192 PRO A N 1
ATOM 1584 C CA . PRO A 1 192 ? -11.101 -1.142 32.557 1.00 94.38 192 PRO A CA 1
ATOM 1585 C C . PRO A 1 192 ? -10.755 -2.554 33.043 1.00 94.38 192 PRO A C 1
ATOM 1587 O O . PRO A 1 192 ? -10.298 -2.732 34.169 1.00 94.38 192 PRO A O 1
ATOM 1590 N N . GLU A 1 193 ? -10.896 -3.575 32.190 1.00 91.25 193 GLU A N 1
ATOM 1591 C CA . GLU A 1 193 ? -10.472 -4.934 32.539 1.00 91.25 193 GLU A CA 1
ATOM 1592 C C . GLU A 1 193 ? -8.969 -5.036 32.787 1.00 91.25 193 GLU A C 1
ATOM 1594 O O . GLU A 1 193 ? -8.550 -5.641 33.773 1.00 91.25 193 GLU A O 1
ATOM 1599 N N . PHE A 1 194 ? -8.158 -4.457 31.899 1.00 90.50 194 PHE A N 1
ATOM 1600 C CA . P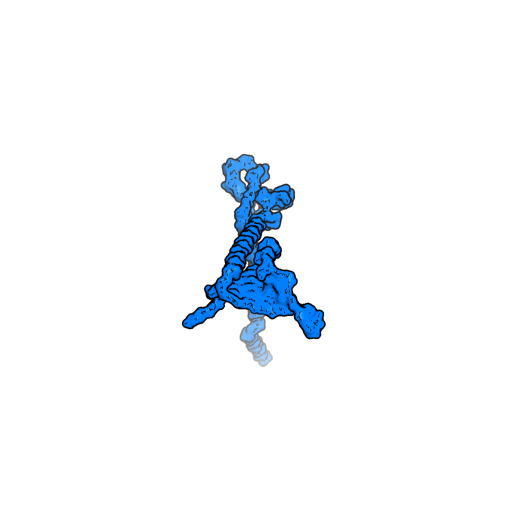HE A 1 194 ? -6.706 -4.459 32.058 1.00 90.50 194 PHE A CA 1
ATOM 1601 C C . PHE A 1 194 ? -6.299 -3.684 33.312 1.00 90.50 194 PHE A C 1
ATOM 1603 O O . PHE A 1 194 ? -5.443 -4.144 34.065 1.00 90.50 194 PHE A O 1
ATOM 1610 N N . TYR A 1 195 ? -6.951 -2.548 33.572 1.00 93.75 195 TYR A N 1
ATOM 1611 C CA . TYR A 1 195 ? -6.707 -1.774 34.782 1.00 93.75 195 TYR A CA 1
ATOM 1612 C C . TYR A 1 195 ? -6.990 -2.595 36.046 1.00 93.75 195 TYR A C 1
ATOM 1614 O O . TYR A 1 195 ? -6.105 -2.755 36.880 1.00 93.75 195 TYR A O 1
ATOM 1622 N N . ASN A 1 196 ? -8.178 -3.194 36.161 1.00 92.19 196 ASN A N 1
ATOM 1623 C CA . ASN A 1 196 ? -8.564 -3.923 37.370 1.00 92.19 196 ASN A CA 1
ATOM 1624 C C . ASN A 1 196 ? -7.791 -5.238 37.569 1.00 92.19 196 ASN A C 1
ATOM 1626 O O . ASN A 1 196 ? -7.562 -5.635 38.709 1.00 92.19 196 ASN A O 1
ATOM 1630 N N . LYS A 1 197 ? -7.404 -5.925 36.485 1.00 91.94 197 LYS A N 1
ATOM 1631 C CA . LYS A 1 197 ? -6.718 -7.230 36.554 1.00 91.94 197 LYS A CA 1
ATOM 1632 C C . LYS A 1 197 ? -5.197 -7.122 36.656 1.00 91.94 197 LYS A C 1
ATOM 1634 O O . LYS A 1 197 ? -4.579 -8.044 37.177 1.00 91.94 197 LYS A O 1
ATOM 1639 N N . VAL A 1 198 ? -4.604 -6.062 36.107 1.00 91.94 198 VAL A N 1
ATOM 1640 C CA . VAL A 1 198 ? -3.145 -5.930 35.966 1.00 91.94 198 VAL A CA 1
ATOM 1641 C C . VAL A 1 198 ? -2.664 -4.646 36.628 1.00 91.94 198 VAL A C 1
ATOM 1643 O O . VAL A 1 198 ? -1.990 -4.707 37.646 1.00 91.94 198 VAL A O 1
ATOM 1646 N N . TYR A 1 199 ? -3.067 -3.484 36.110 1.00 91.50 199 TYR A N 1
ATOM 1647 C CA . TYR A 1 199 ? -2.491 -2.202 36.536 1.00 91.50 199 TYR A CA 1
ATOM 1648 C C . TYR A 1 199 ? -2.683 -1.923 38.031 1.00 91.50 199 TYR A C 1
ATOM 1650 O O . TYR A 1 199 ? -1.746 -1.559 38.729 1.00 91.50 199 TYR A O 1
ATOM 1658 N N . LYS A 1 200 ? -3.894 -2.148 38.546 1.00 91.94 200 LYS A N 1
ATOM 1659 C CA . LYS A 1 200 ? -4.246 -1.914 39.950 1.00 91.94 200 LYS A CA 1
ATOM 1660 C C . LYS A 1 200 ? -3.519 -2.856 40.917 1.00 91.94 200 LYS A C 1
ATOM 1662 O O . LYS A 1 200 ? -3.408 -2.542 42.097 1.00 91.94 200 LYS A O 1
ATOM 1667 N N . VAL A 1 201 ? -3.043 -4.009 40.439 1.00 91.44 201 VAL A N 1
ATOM 1668 C CA . VAL A 1 201 ? -2.236 -4.937 41.248 1.00 91.44 201 VAL A CA 1
ATOM 1669 C C . VAL A 1 201 ? -0.851 -4.343 41.494 1.00 91.44 201 VAL A C 1
ATOM 1671 O O . VAL A 1 201 ? -0.355 -4.403 42.616 1.00 91.44 201 VAL A O 1
ATOM 1674 N N . ASP A 1 202 ? -0.271 -3.732 40.462 1.00 90.19 202 ASP A N 1
ATOM 1675 C CA . ASP A 1 202 ? 1.053 -3.115 40.525 1.00 90.19 202 ASP A CA 1
ATOM 1676 C C . ASP A 1 202 ? 1.005 -1.722 41.189 1.00 90.19 202 ASP A C 1
ATOM 1678 O O . ASP A 1 202 ? 1.886 -1.376 41.978 1.00 90.19 202 ASP A O 1
ATOM 1682 N N . PHE A 1 203 ? -0.058 -0.949 40.931 1.00 91.44 203 PHE A N 1
ATOM 1683 C CA . PHE A 1 203 ? -0.244 0.435 41.386 1.00 91.44 203 PHE A CA 1
ATOM 1684 C C . PHE A 1 203 ? -1.606 0.622 42.087 1.00 91.44 203 PHE A C 1
ATOM 1686 O O . PHE A 1 203 ? -2.543 1.193 41.524 1.00 91.44 203 PHE A O 1
ATOM 1693 N N . PRO A 1 204 ? -1.761 0.148 43.337 1.00 90.31 204 PRO A N 1
ATOM 1694 C CA . PRO A 1 204 ? -3.065 0.074 44.005 1.00 90.31 204 PRO A CA 1
ATOM 1695 C C . PRO A 1 204 ? -3.647 1.428 44.426 1.00 90.31 204 PRO A C 1
ATOM 1697 O O . PRO A 1 204 ? -4.841 1.517 44.707 1.00 90.31 204 PRO A O 1
ATOM 1700 N N . THR A 1 205 ? -2.817 2.467 44.514 1.00 91.25 205 THR A N 1
ATOM 1701 C CA . THR A 1 205 ? -3.212 3.812 44.957 1.00 91.25 205 THR A CA 1
ATOM 1702 C C . THR A 1 205 ? -3.611 4.737 43.814 1.00 91.25 205 THR A C 1
ATOM 1704 O O . THR A 1 205 ? -4.013 5.866 44.073 1.00 91.25 205 THR A O 1
ATOM 1707 N N . GLU A 1 206 ? -3.445 4.304 42.565 1.00 91.44 206 GLU A N 1
ATOM 1708 C CA . GLU A 1 206 ? -3.655 5.157 41.402 1.00 91.44 206 GLU A CA 1
ATOM 1709 C C . GLU A 1 206 ? -5.049 4.979 40.813 1.00 91.44 206 GLU A C 1
ATOM 1711 O O . GLU A 1 206 ? -5.485 3.866 40.504 1.00 91.44 206 GLU A O 1
ATOM 1716 N N . ASP A 1 207 ? -5.735 6.102 40.617 1.00 93.00 207 ASP A N 1
ATOM 1717 C CA . ASP A 1 207 ? -7.064 6.132 40.025 1.00 93.00 207 ASP A CA 1
ATOM 1718 C C . ASP A 1 207 ? -7.029 5.810 38.524 1.00 93.00 207 ASP A C 1
ATOM 1720 O O . ASP A 1 207 ? -6.039 6.029 37.816 1.00 93.00 207 ASP A O 1
ATOM 1724 N N . TYR A 1 208 ? -8.145 5.289 38.018 1.00 94.75 208 TYR A N 1
ATOM 1725 C CA . TYR A 1 208 ? -8.272 4.898 36.618 1.00 94.75 208 TYR A CA 1
ATOM 1726 C C . TYR A 1 208 ? -8.181 6.102 35.664 1.00 94.75 208 TYR A C 1
ATOM 1728 O O . TYR A 1 208 ? -8.891 7.095 35.809 1.00 94.75 208 TYR A O 1
ATOM 1736 N N . LEU A 1 209 ? -7.323 5.972 34.654 1.00 92.38 209 LEU A N 1
ATOM 1737 C CA . LEU A 1 209 ? -6.930 6.962 33.647 1.00 92.38 209 LEU A CA 1
ATOM 1738 C C . LEU A 1 209 ? -6.447 8.303 34.229 1.00 92.38 209 LEU A C 1
ATOM 1740 O O . LEU A 1 209 ? -6.577 9.337 33.572 1.00 92.38 209 LEU A O 1
ATOM 1744 N N . ALA A 1 210 ? -5.876 8.287 35.439 1.00 91.31 210 ALA A N 1
ATOM 1745 C CA . ALA A 1 210 ? -5.333 9.477 36.098 1.00 91.31 210 ALA A CA 1
ATOM 1746 C C . ALA A 1 210 ? -3.888 9.803 35.683 1.00 91.31 210 ALA A C 1
ATOM 1748 O O . ALA A 1 210 ? -3.482 10.965 35.699 1.00 91.31 210 ALA A O 1
ATOM 1749 N N . THR A 1 211 ? -3.111 8.789 35.305 1.00 90.19 211 THR A N 1
ATOM 1750 C CA . THR A 1 211 ? -1.676 8.894 35.018 1.00 90.19 211 THR A CA 1
ATOM 1751 C C . THR A 1 211 ? -1.368 8.593 33.546 1.00 90.19 211 THR A C 1
ATOM 1753 O O . THR A 1 211 ? -2.135 7.936 32.838 1.00 90.19 211 THR A O 1
ATOM 1756 N N . ALA A 1 212 ? -0.253 9.132 33.040 1.00 87.88 212 ALA A N 1
ATOM 1757 C CA . ALA A 1 212 ? 0.097 9.070 31.615 1.00 87.88 212 ALA A CA 1
ATOM 1758 C C . ALA A 1 212 ? 0.514 7.666 31.131 1.00 87.88 212 ALA A C 1
ATOM 1760 O O . ALA A 1 212 ? 0.422 7.366 29.944 1.00 87.88 212 ALA A O 1
ATOM 1761 N N . ASP A 1 213 ? 0.963 6.806 32.037 1.00 88.00 213 ASP A N 1
ATOM 1762 C CA . ASP A 1 213 ? 1.314 5.397 31.818 1.00 88.00 213 ASP A CA 1
ATOM 1763 C C . ASP A 1 213 ? 0.096 4.482 31.620 1.00 88.00 213 ASP A C 1
ATOM 1765 O O . ASP A 1 213 ? 0.219 3.399 31.046 1.00 88.00 213 ASP A O 1
ATOM 1769 N N . GLN A 1 214 ? -1.104 4.953 31.967 1.00 91.12 214 GLN A N 1
ATOM 1770 C CA . GLN A 1 214 ? -2.367 4.297 31.617 1.00 91.12 214 GLN A CA 1
ATOM 1771 C C . GLN A 1 214 ? -2.795 4.550 30.158 1.00 91.12 214 GLN A C 1
ATOM 1773 O O . GLN A 1 214 ? -3.854 4.087 29.721 1.00 91.12 214 GLN A O 1
ATOM 1778 N N . PHE A 1 215 ? -1.960 5.250 29.380 1.00 91.00 215 PHE A N 1
ATOM 1779 C CA . PHE A 1 215 ? -2.113 5.457 27.943 1.00 91.00 215 PHE A CA 1
ATOM 1780 C C . PHE A 1 215 ? -0.960 4.781 27.203 1.00 91.00 215 PHE A C 1
ATOM 1782 O O . PHE A 1 215 ? 0.185 5.228 27.239 1.00 91.00 215 PHE A O 1
ATOM 1789 N N . ILE A 1 216 ? -1.272 3.693 26.502 1.00 87.06 216 ILE A N 1
ATOM 1790 C CA . ILE A 1 216 ? -0.277 2.827 25.874 1.00 87.06 216 ILE A CA 1
ATOM 1791 C C . ILE A 1 216 ? -0.308 3.013 24.361 1.00 87.06 216 ILE A C 1
ATOM 1793 O O . ILE A 1 216 ? -1.366 3.040 23.729 1.00 87.06 216 ILE A O 1
ATOM 1797 N N . GLU A 1 217 ? 0.873 3.091 23.759 1.00 82.75 217 GLU A N 1
ATOM 1798 C CA . GLU A 1 217 ? 1.032 3.011 22.313 1.00 82.75 217 GLU A CA 1
ATOM 1799 C C . GLU A 1 217 ? 0.587 1.624 21.848 1.00 82.75 217 GLU A C 1
ATOM 1801 O O . GLU A 1 217 ? 1.210 0.598 22.144 1.00 82.75 217 GLU A O 1
ATOM 1806 N N . MET A 1 218 ? -0.515 1.570 21.103 1.00 66.69 218 MET A N 1
ATOM 1807 C CA . MET A 1 218 ? -0.924 0.344 20.431 1.00 66.69 218 MET A CA 1
ATOM 1808 C C . MET A 1 218 ? 0.075 0.109 19.303 1.00 66.69 218 MET A C 1
ATOM 1810 O O . MET A 1 218 ? -0.129 0.565 18.184 1.00 66.69 218 MET A O 1
ATOM 1814 N N . GLY A 1 219 ? 1.196 -0.548 19.623 1.00 57.59 219 GLY A N 1
ATOM 1815 C CA . GLY A 1 219 ? 2.354 -0.631 18.736 1.00 57.59 219 GLY A CA 1
ATOM 1816 C C . GLY A 1 219 ? 1.980 -1.042 17.311 1.00 57.59 219 GLY A C 1
ATOM 1817 O O . GLY A 1 219 ? 1.022 -1.795 17.110 1.00 57.59 219 GLY A O 1
ATOM 1818 N N . LYS A 1 220 ? 2.763 -0.586 16.320 1.00 57.34 220 LYS A N 1
ATOM 1819 C CA . LYS A 1 220 ? 2.514 -0.742 14.867 1.00 57.34 220 LYS A CA 1
ATOM 1820 C C . LYS A 1 220 ? 1.963 -2.124 14.460 1.00 57.34 220 LYS A C 1
ATOM 1822 O O . LYS A 1 220 ? 1.110 -2.239 13.583 1.00 57.34 220 LYS A O 1
ATOM 1827 N N . HIS A 1 221 ? 2.412 -3.189 15.128 1.00 52.41 221 HIS A N 1
ATOM 1828 C CA . HIS A 1 221 ? 1.970 -4.566 14.892 1.00 52.41 221 HIS A CA 1
ATOM 1829 C C . HIS A 1 221 ? 0.567 -4.911 15.423 1.00 52.41 221 HIS A C 1
ATOM 1831 O O . HIS A 1 221 ? -0.138 -5.696 14.785 1.00 52.41 221 HIS A O 1
ATOM 1837 N N . ARG A 1 222 ? 0.139 -4.356 16.566 1.00 57.38 222 ARG A N 1
ATOM 1838 C CA . ARG A 1 222 ? -1.204 -4.593 17.119 1.00 57.38 222 ARG A CA 1
ATOM 1839 C C . ARG A 1 222 ? -2.266 -3.907 16.276 1.00 57.38 222 ARG A C 1
ATOM 1841 O O . ARG A 1 222 ? -3.236 -4.571 15.944 1.00 57.38 222 ARG A O 1
ATOM 1848 N N . LEU A 1 223 ? -2.050 -2.663 15.838 1.00 61.41 223 LEU A N 1
ATOM 1849 C CA . LEU A 1 223 ? -2.984 -1.977 14.934 1.00 61.41 223 LEU A CA 1
ATOM 1850 C C . LEU A 1 223 ? -3.154 -2.709 13.594 1.00 61.41 223 LEU A C 1
ATOM 1852 O O . LEU A 1 223 ? -4.257 -2.720 13.062 1.00 61.41 223 LEU A O 1
ATOM 1856 N N . LYS A 1 224 ? -2.117 -3.388 13.076 1.00 62.03 224 LYS A N 1
ATOM 1857 C CA . LYS A 1 224 ? -2.241 -4.244 11.881 1.00 62.03 224 LYS A CA 1
ATOM 1858 C C . LYS A 1 224 ? -3.153 -5.454 12.123 1.00 62.03 224 LYS A C 1
ATOM 1860 O O . LYS A 1 224 ? -4.110 -5.643 11.385 1.00 62.03 224 LYS A O 1
ATOM 1865 N N . LYS A 1 225 ? -2.907 -6.235 13.184 1.00 63.81 225 LYS A N 1
ATOM 1866 C CA . LYS A 1 225 ? -3.781 -7.373 13.543 1.00 63.81 225 LYS A CA 1
ATOM 1867 C C . LYS A 1 225 ? -5.201 -6.919 13.883 1.00 63.81 225 LYS A C 1
ATOM 1869 O O . LYS A 1 225 ? -6.162 -7.619 13.588 1.00 63.81 225 LYS A O 1
ATOM 1874 N N . PHE A 1 226 ? -5.325 -5.741 14.488 1.00 64.06 226 PHE A N 1
ATOM 1875 C CA . PHE A 1 226 ? -6.603 -5.114 14.777 1.00 64.06 226 PHE A CA 1
ATOM 1876 C C . PHE A 1 226 ? -7.310 -4.711 13.489 1.00 64.06 226 PHE A C 1
ATOM 1878 O O . PHE A 1 226 ? -8.473 -5.031 13.340 1.00 64.06 226 PHE A O 1
ATOM 1885 N N . ARG A 1 227 ? -6.611 -4.107 12.520 1.00 64.38 227 ARG A N 1
ATOM 1886 C CA . ARG A 1 227 ? -7.161 -3.797 11.194 1.00 64.38 227 ARG A CA 1
ATOM 1887 C C . ARG A 1 227 ? -7.704 -5.047 10.513 1.00 64.38 227 ARG A C 1
ATOM 1889 O O . ARG A 1 227 ? -8.804 -4.976 9.987 1.00 64.38 227 ARG A O 1
ATOM 1896 N N . ASP A 1 228 ? -6.978 -6.161 10.544 1.00 68.12 228 ASP A N 1
ATOM 1897 C CA . ASP A 1 228 ? -7.443 -7.411 9.934 1.00 68.12 228 ASP A CA 1
ATOM 1898 C C . ASP A 1 228 ? -8.668 -7.970 10.682 1.00 68.12 228 ASP A C 1
ATOM 1900 O O . ASP A 1 228 ? -9.667 -8.312 10.052 1.00 68.12 228 ASP A O 1
ATOM 1904 N N . LYS A 1 229 ? -8.647 -7.968 12.028 1.00 68.50 229 LYS A N 1
ATOM 1905 C CA . LYS A 1 229 ? -9.802 -8.347 12.868 1.00 68.50 229 LYS A CA 1
ATOM 1906 C C . LYS A 1 229 ? -11.016 -7.452 12.596 1.00 68.50 229 LYS A C 1
ATOM 1908 O O . LYS A 1 229 ? -12.127 -7.956 12.479 1.00 68.50 229 LYS A O 1
ATOM 1913 N N . ILE A 1 230 ? -10.812 -6.142 12.476 1.00 70.12 230 ILE A N 1
ATOM 1914 C CA . ILE A 1 230 ? -11.862 -5.158 12.211 1.00 70.12 230 ILE A CA 1
ATOM 1915 C C . ILE A 1 230 ? -12.400 -5.315 10.797 1.00 70.12 230 ILE A C 1
ATOM 1917 O O . ILE A 1 230 ? -13.608 -5.295 10.613 1.00 70.12 230 ILE A O 1
ATOM 1921 N N . ALA A 1 231 ? -11.527 -5.472 9.801 1.00 73.69 231 ALA A N 1
ATOM 1922 C CA . ALA A 1 231 ? -11.937 -5.683 8.422 1.00 73.69 231 ALA A CA 1
ATOM 1923 C C . ALA A 1 231 ? -12.804 -6.938 8.327 1.00 73.69 231 ALA A C 1
ATOM 1925 O O . ALA A 1 231 ? -13.912 -6.849 7.815 1.00 73.69 231 ALA A O 1
ATOM 1926 N N . TYR A 1 232 ? -12.349 -8.046 8.919 1.00 77.12 232 TYR A N 1
ATOM 1927 C CA . TYR A 1 232 ? -13.108 -9.291 8.982 1.00 77.12 232 TYR A CA 1
ATOM 1928 C C . TYR A 1 232 ? -14.445 -9.127 9.714 1.00 77.12 232 TYR A C 1
ATOM 1930 O O . TYR A 1 232 ? -15.480 -9.566 9.223 1.00 77.12 232 TYR A O 1
ATOM 1938 N N . PHE A 1 233 ? -14.445 -8.460 10.871 1.00 77.31 233 PHE A N 1
ATOM 1939 C CA . PHE A 1 233 ? -15.665 -8.198 11.631 1.00 77.31 233 PHE A CA 1
ATOM 1940 C C . PHE A 1 233 ? -16.660 -7.343 10.841 1.00 77.31 233 PHE A C 1
ATOM 1942 O O . PHE A 1 233 ? -17.836 -7.675 10.788 1.00 77.31 233 PHE A O 1
ATOM 1949 N N . LEU A 1 234 ? -16.205 -6.268 10.194 1.00 75.69 234 LEU A N 1
ATOM 1950 C CA . LEU A 1 234 ? -17.062 -5.381 9.407 1.00 75.69 234 LEU A CA 1
ATOM 1951 C C . LEU A 1 234 ? -17.592 -6.058 8.144 1.00 75.69 234 LEU A C 1
ATOM 1953 O O . LEU A 1 234 ? -18.753 -5.846 7.795 1.00 75.69 234 LEU A O 1
ATOM 1957 N N . THR A 1 235 ? -16.775 -6.866 7.461 1.00 79.44 235 THR A N 1
ATOM 1958 C CA . THR A 1 235 ? -17.237 -7.644 6.305 1.00 79.44 235 THR A CA 1
ATOM 1959 C C . THR A 1 235 ? -18.266 -8.673 6.731 1.00 79.44 235 THR A C 1
ATOM 1961 O O . THR A 1 235 ? -19.332 -8.719 6.128 1.00 79.44 235 THR A O 1
ATOM 1964 N N . LEU A 1 236 ? -17.990 -9.417 7.806 1.00 80.56 236 LEU A N 1
ATOM 1965 C CA . LEU A 1 236 ? -18.905 -10.425 8.323 1.00 80.56 236 LEU A CA 1
ATOM 1966 C C . LEU A 1 236 ? -20.210 -9.780 8.789 1.00 80.56 236 LEU A C 1
ATOM 1968 O O . LEU A 1 236 ? -21.266 -10.238 8.394 1.00 80.56 236 LEU A O 1
ATOM 1972 N N . LYS A 1 237 ? -20.147 -8.676 9.543 1.00 78.69 237 LYS A N 1
ATOM 1973 C CA . LYS A 1 237 ? -21.326 -7.922 9.986 1.00 78.69 237 LYS A CA 1
ATOM 1974 C C . LYS A 1 237 ? -22.166 -7.429 8.806 1.00 78.69 237 LYS A C 1
ATOM 1976 O O . LYS A 1 237 ? -23.372 -7.616 8.790 1.00 78.69 237 LYS A O 1
ATOM 1981 N N . SER A 1 238 ? -21.535 -6.825 7.798 1.00 80.06 238 SER A N 1
ATOM 1982 C CA . SER A 1 238 ? -22.222 -6.354 6.583 1.00 80.06 238 SER A CA 1
ATOM 1983 C C . SER A 1 238 ? -22.871 -7.496 5.800 1.00 80.06 238 SER A C 1
ATOM 1985 O O . SER A 1 238 ? -23.959 -7.330 5.247 1.00 80.06 238 SER A O 1
ATOM 1987 N N . GLU A 1 239 ? -22.201 -8.647 5.739 1.00 79.50 239 GLU A N 1
ATOM 1988 C CA . GLU A 1 239 ? -22.730 -9.854 5.118 1.00 79.50 239 GLU A CA 1
ATOM 1989 C C . GLU A 1 239 ? -23.927 -10.379 5.910 1.00 79.50 239 GLU A C 1
ATOM 1991 O O . GLU A 1 239 ? -25.010 -10.481 5.340 1.00 79.50 239 GLU A O 1
ATOM 1996 N N . THR A 1 240 ? -23.769 -10.596 7.220 1.00 77.94 240 THR A N 1
ATOM 1997 C CA . THR A 1 240 ? -24.820 -11.109 8.104 1.00 77.94 240 THR A CA 1
ATOM 1998 C C . THR A 1 240 ? -26.014 -10.175 8.187 1.00 77.94 240 THR A C 1
ATOM 2000 O O . THR A 1 240 ? -27.132 -10.654 8.131 1.00 77.94 240 THR A O 1
ATOM 2003 N N . ASP A 1 241 ? -25.832 -8.857 8.262 1.00 77.12 241 ASP A N 1
ATOM 2004 C CA . ASP A 1 241 ? -26.956 -7.915 8.355 1.00 77.12 241 ASP A CA 1
ATOM 2005 C C . ASP A 1 241 ? -27.836 -7.966 7.091 1.00 77.12 241 ASP A C 1
ATOM 2007 O O . ASP A 1 241 ? -29.059 -7.836 7.165 1.00 77.12 241 ASP A O 1
ATOM 2011 N N . LYS A 1 242 ? -27.228 -8.194 5.917 1.00 75.81 242 LYS A N 1
ATOM 2012 C CA . LYS A 1 242 ? -27.948 -8.301 4.639 1.00 75.81 242 LYS A CA 1
ATOM 2013 C C . LYS A 1 242 ? -28.592 -9.667 4.441 1.00 75.81 242 LYS A C 1
ATOM 2015 O O . LYS A 1 242 ? -29.730 -9.732 3.981 1.00 75.81 242 LYS A O 1
ATOM 2020 N N . THR A 1 243 ? -27.871 -10.748 4.733 1.00 76.81 243 THR A N 1
ATOM 2021 C CA . THR A 1 243 ? -28.399 -12.109 4.570 1.00 76.81 243 THR A CA 1
ATOM 2022 C C . THR A 1 243 ? -29.453 -12.417 5.618 1.00 76.81 243 THR A C 1
ATOM 2024 O O . THR A 1 243 ? -30.522 -12.897 5.260 1.00 76.81 243 THR A O 1
ATOM 2027 N N . TYR A 1 244 ? -29.230 -12.024 6.872 1.00 75.19 244 TYR A N 1
ATOM 2028 C CA . TYR A 1 244 ? -30.162 -12.272 7.967 1.00 75.19 244 TYR A CA 1
ATOM 2029 C C . TYR A 1 244 ? -31.538 -11.662 7.706 1.00 75.19 244 TYR A C 1
ATOM 2031 O O . TYR A 1 244 ? -32.545 -12.317 7.943 1.00 75.19 244 TYR A O 1
ATOM 2039 N N . PHE A 1 245 ? -31.618 -10.442 7.165 1.00 76.06 245 PHE A N 1
ATOM 2040 C CA . PHE A 1 245 ? -32.915 -9.848 6.834 1.00 76.06 245 PHE A CA 1
ATOM 2041 C C . PHE A 1 245 ? -33.657 -10.631 5.740 1.00 76.06 245 PHE A C 1
ATOM 2043 O O . PHE A 1 245 ? -34.860 -10.849 5.855 1.00 76.06 245 PHE A O 1
ATOM 2050 N N . ASN A 1 246 ? -32.951 -11.100 4.707 1.00 81.94 246 ASN A N 1
ATOM 2051 C CA . ASN A 1 246 ? -33.554 -11.908 3.646 1.00 81.94 246 ASN A CA 1
ATOM 2052 C C . ASN A 1 246 ? -34.001 -13.283 4.157 1.00 81.94 246 ASN A C 1
ATOM 2054 O O . ASN A 1 246 ? -35.101 -13.723 3.834 1.00 81.94 246 ASN A O 1
ATOM 2058 N N . ASP A 1 247 ? -33.194 -13.929 4.996 1.00 83.00 247 ASP A N 1
ATOM 2059 C CA . ASP A 1 247 ? -33.545 -15.207 5.617 1.00 83.00 247 ASP A CA 1
ATOM 2060 C C . ASP A 1 247 ? -34.755 -15.044 6.549 1.00 83.00 247 ASP A C 1
ATOM 2062 O O . ASP A 1 247 ? -35.688 -15.845 6.514 1.00 83.00 247 ASP A O 1
ATOM 2066 N N . MET A 1 248 ? -34.805 -13.949 7.313 1.00 81.12 248 MET A N 1
ATOM 2067 C CA . MET A 1 248 ? -35.955 -13.597 8.147 1.00 81.12 248 MET A CA 1
ATOM 2068 C C . MET A 1 248 ? -37.211 -13.326 7.315 1.00 81.12 248 MET A C 1
ATOM 2070 O O . MET A 1 248 ? -38.299 -13.696 7.747 1.00 81.12 248 MET A O 1
ATOM 2074 N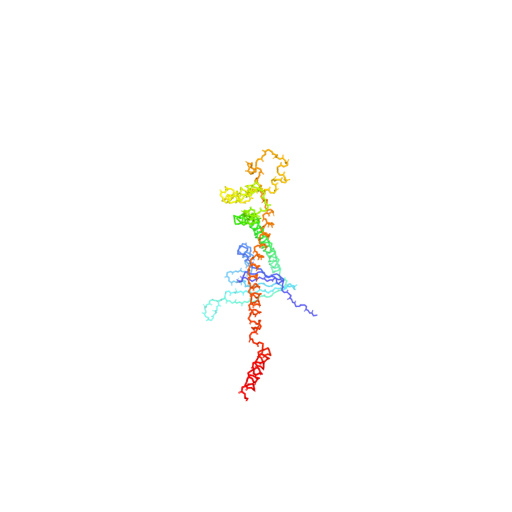 N . LEU A 1 249 ? -37.093 -12.717 6.130 1.00 84.69 249 LEU A N 1
ATOM 2075 C CA . LEU A 1 249 ? -38.222 -12.549 5.209 1.00 84.69 249 LEU A CA 1
ATOM 2076 C C . LEU A 1 249 ? -38.732 -13.894 4.687 1.00 84.69 249 LEU A C 1
ATOM 2078 O O . LEU A 1 249 ? -39.941 -14.098 4.650 1.00 84.69 249 LEU A O 1
ATOM 2082 N N . VAL A 1 250 ? -37.836 -14.819 4.335 1.00 86.56 250 VAL A N 1
ATOM 2083 C CA . VAL A 1 250 ? -38.209 -16.169 3.889 1.00 86.56 250 VAL A CA 1
ATOM 2084 C C . VAL A 1 250 ? -38.914 -16.940 5.005 1.00 86.56 250 VAL A C 1
ATOM 2086 O O . VAL A 1 250 ? -39.969 -17.528 4.772 1.00 86.56 250 VAL A O 1
ATOM 2089 N N . GLU A 1 251 ? -38.373 -16.926 6.225 1.00 84.81 251 GLU A N 1
ATOM 2090 C CA . GLU A 1 251 ? -39.015 -17.571 7.378 1.00 84.81 251 GLU A CA 1
ATOM 2091 C C . GLU A 1 251 ? -40.341 -16.894 7.748 1.00 84.81 251 GLU A C 1
ATOM 2093 O O . GLU A 1 251 ? -41.325 -17.566 8.061 1.00 84.81 251 GLU A O 1
ATOM 2098 N N . TYR A 1 252 ? -40.419 -15.566 7.652 1.00 84.12 252 TYR A N 1
ATOM 2099 C CA . TYR A 1 252 ? -41.663 -14.837 7.870 1.00 84.12 252 TYR A CA 1
ATOM 2100 C C . TYR A 1 252 ? -42.723 -15.172 6.817 1.00 84.12 252 TYR A C 1
ATOM 2102 O O . TYR A 1 252 ? -43.887 -15.359 7.172 1.00 84.12 252 TYR A O 1
ATOM 2110 N N . ASP A 1 253 ? -42.346 -15.300 5.544 1.00 85.38 253 ASP A N 1
ATOM 2111 C CA . ASP A 1 253 ? -43.267 -15.708 4.484 1.00 85.38 253 ASP A CA 1
ATOM 2112 C C . ASP A 1 253 ? -43.763 -17.146 4.688 1.00 85.38 253 ASP A C 1
ATOM 2114 O O . ASP A 1 253 ? -44.945 -17.406 4.461 1.00 85.38 253 ASP A O 1
ATOM 2118 N N . LYS A 1 254 ? -42.938 -18.063 5.213 1.00 82.75 254 LYS A N 1
ATOM 2119 C CA . LYS A 1 254 ? -43.407 -19.398 5.633 1.00 82.75 254 LYS A CA 1
ATOM 2120 C C . LYS A 1 254 ? -44.451 -19.303 6.743 1.00 82.75 254 LYS A C 1
ATOM 2122 O O . LYS A 1 254 ? -45.548 -19.824 6.585 1.00 82.75 254 LYS A O 1
ATOM 2127 N N . ILE A 1 255 ? -44.169 -18.551 7.812 1.00 80.25 255 ILE A N 1
ATOM 2128 C CA . ILE A 1 255 ? -45.123 -18.326 8.915 1.00 80.25 255 ILE A CA 1
ATOM 2129 C C . ILE A 1 255 ? -46.425 -17.700 8.397 1.00 80.25 255 ILE A C 1
ATOM 2131 O O . ILE A 1 255 ? -47.520 -18.060 8.832 1.00 80.25 255 ILE A O 1
ATOM 2135 N N . LYS A 1 256 ? -46.322 -16.732 7.485 1.00 75.75 256 LYS A N 1
ATOM 2136 C CA . LYS A 1 256 ? -47.471 -16.069 6.867 1.00 75.75 256 LYS A CA 1
ATOM 2137 C C . LYS A 1 256 ? -48.299 -17.052 6.042 1.00 75.75 256 LYS A C 1
ATOM 2139 O O . LYS A 1 256 ? -49.520 -17.011 6.137 1.00 75.75 256 LYS A O 1
ATOM 2144 N N . THR A 1 257 ? -47.650 -17.921 5.273 1.00 69.38 257 THR A N 1
ATOM 2145 C CA . THR A 1 257 ? -48.310 -18.941 4.447 1.00 69.38 257 THR A CA 1
ATOM 2146 C C . THR A 1 257 ? -48.987 -19.992 5.327 1.00 69.38 257 THR A C 1
ATOM 2148 O O . THR A 1 257 ? -50.180 -20.218 5.160 1.00 69.38 257 THR A O 1
ATOM 2151 N N . ASP A 1 258 ? -48.313 -20.499 6.363 1.00 67.50 258 ASP A N 1
ATOM 2152 C CA . ASP A 1 258 ? -48.890 -21.442 7.335 1.00 67.50 258 ASP A CA 1
ATOM 2153 C C . ASP A 1 258 ? -50.123 -20.863 8.055 1.00 67.50 258 ASP A C 1
ATOM 2155 O O . ASP A 1 258 ? -51.109 -21.562 8.283 1.00 67.50 258 ASP A O 1
ATOM 2159 N N . ARG A 1 259 ? -50.115 -19.562 8.384 1.00 59.53 259 ARG A N 1
ATOM 2160 C CA . ARG A 1 259 ? -51.279 -18.873 8.979 1.00 59.53 259 ARG A CA 1
ATOM 2161 C C . ARG A 1 259 ? -52.433 -18.641 8.002 1.00 59.53 259 ARG A C 1
ATOM 2163 O O . ARG A 1 259 ? -53.556 -18.421 8.449 1.00 59.53 259 ARG A O 1
ATOM 2170 N N . ILE A 1 260 ? -52.168 -18.618 6.697 1.00 58.66 260 ILE A N 1
ATOM 2171 C CA . ILE A 1 260 ? -53.197 -18.490 5.653 1.00 58.66 260 ILE A CA 1
ATOM 2172 C C . ILE A 1 260 ? -53.756 -19.875 5.285 1.00 58.66 260 ILE A C 1
ATOM 2174 O O . ILE A 1 260 ? -54.942 -19.983 4.985 1.00 58.66 260 ILE A O 1
ATOM 2178 N N . GLU A 1 261 ? -52.931 -20.923 5.347 1.00 54.94 261 GLU A N 1
ATOM 2179 C CA . GLU A 1 261 ? -53.288 -22.302 4.995 1.00 54.94 261 GLU A CA 1
ATOM 2180 C C . GLU A 1 261 ? -53.856 -23.135 6.148 1.00 54.94 261 GLU A C 1
ATOM 2182 O O . GLU A 1 261 ? -54.409 -24.204 5.884 1.00 54.94 261 GLU A O 1
ATOM 2187 N N . THR A 1 262 ? -53.802 -22.675 7.409 1.00 53.12 262 THR A N 1
ATOM 2188 C CA . THR A 1 262 ? -54.632 -23.291 8.456 1.00 53.12 262 THR A CA 1
ATOM 2189 C C .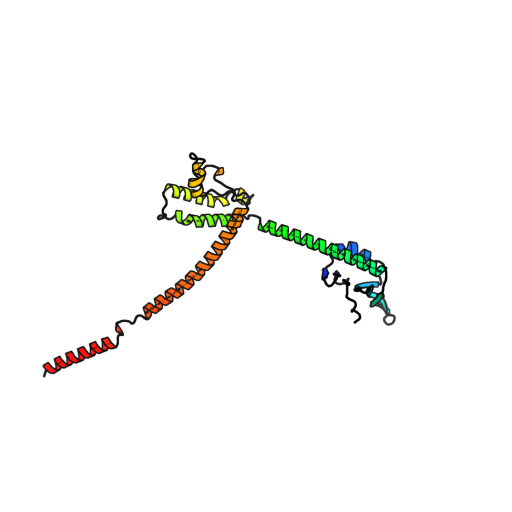 THR A 1 262 ? -56.080 -23.317 7.967 1.00 53.12 262 THR A C 1
ATOM 2191 O O . THR A 1 262 ? -56.640 -22.240 7.733 1.00 53.12 262 THR A O 1
ATOM 2194 N N . PRO A 1 263 ? -56.701 -24.504 7.796 1.00 50.34 263 PRO A N 1
ATOM 2195 C CA . PRO A 1 263 ? -58.082 -24.583 7.374 1.00 50.34 263 PRO A CA 1
ATOM 2196 C C . PRO A 1 263 ? -58.894 -23.813 8.399 1.00 50.34 263 PRO A C 1
ATOM 2198 O O . PRO A 1 263 ? -58.901 -24.145 9.585 1.00 50.34 263 PRO A O 1
ATOM 2201 N N . ARG A 1 264 ? -59.543 -22.749 7.942 1.00 51.62 264 ARG A N 1
ATOM 2202 C CA . ARG A 1 264 ? -60.602 -22.096 8.695 1.00 51.62 264 ARG A CA 1
ATOM 2203 C C . ARG A 1 264 ? -61.558 -23.214 9.147 1.00 51.62 264 ARG A C 1
ATOM 2205 O O . ARG A 1 264 ? -62.059 -23.944 8.291 1.00 51.62 264 ARG A O 1
ATOM 2212 N N . GLU A 1 265 ? -61.732 -23.434 10.456 1.00 53.44 265 GLU A N 1
ATOM 2213 C CA . GLU A 1 265 ? -62.545 -24.550 10.996 1.00 53.44 265 GLU A CA 1
ATOM 2214 C C . GLU A 1 265 ? -63.978 -24.566 10.426 1.00 53.44 265 GLU A C 1
ATOM 2216 O O . GLU A 1 265 ? -64.630 -25.606 10.380 1.00 53.44 265 GLU A O 1
ATOM 2221 N N . ASP A 1 266 ? -64.444 -23.421 9.930 1.00 54.94 266 ASP A N 1
ATOM 2222 C CA . ASP A 1 266 ? -65.699 -23.189 9.219 1.00 54.94 266 ASP A CA 1
ATOM 2223 C C . ASP A 1 266 ? -65.799 -23.855 7.829 1.00 54.94 266 ASP A C 1
ATOM 2225 O O . ASP A 1 266 ? -66.898 -23.925 7.275 1.00 54.94 266 ASP A O 1
ATOM 2229 N N . LEU A 1 267 ? -64.707 -24.397 7.276 1.00 54.38 267 LEU A N 1
ATOM 2230 C CA . LEU A 1 267 ? -64.683 -25.102 5.983 1.00 54.38 267 LEU A CA 1
ATOM 2231 C C . LEU A 1 267 ? -64.637 -26.636 6.099 1.00 54.38 267 LEU A C 1
ATOM 2233 O O . LEU A 1 267 ? -64.599 -27.315 5.068 1.00 54.38 267 LEU A O 1
ATOM 2237 N N . ASP A 1 268 ? -64.683 -27.199 7.315 1.00 65.00 268 ASP A N 1
ATOM 2238 C CA . ASP A 1 268 ? -64.758 -28.650 7.540 1.00 65.00 268 ASP A CA 1
ATOM 2239 C C . ASP A 1 268 ? -66.102 -29.192 7.012 1.00 65.00 268 ASP A C 1
ATOM 2241 O O . ASP A 1 268 ? -67.137 -29.220 7.686 1.00 65.00 268 ASP A O 1
ATOM 2245 N N . THR A 1 269 ? -66.092 -29.558 5.728 1.00 65.19 269 THR A N 1
ATOM 2246 C CA . THR A 1 269 ? -67.285 -29.876 4.933 1.00 65.19 269 THR A CA 1
ATOM 2247 C C . THR A 1 269 ? -68.012 -31.090 5.506 1.00 65.19 269 THR A C 1
ATOM 2249 O O . THR A 1 269 ? -69.235 -31.191 5.407 1.00 65.19 269 THR A O 1
ATOM 2252 N N . GLU A 1 270 ? -67.277 -31.992 6.159 1.00 70.50 270 GLU A N 1
ATOM 2253 C CA . GLU A 1 270 ? -67.831 -33.192 6.768 1.00 70.50 270 GLU A CA 1
ATOM 2254 C C . GLU A 1 270 ? -68.584 -32.875 8.064 1.00 70.50 270 GLU A C 1
ATOM 2256 O O . GLU A 1 270 ? -69.718 -33.335 8.212 1.00 70.50 270 GLU A O 1
ATOM 2261 N N . LYS A 1 271 ? -68.036 -32.011 8.936 1.00 68.62 271 LYS A N 1
ATOM 2262 C CA . LYS A 1 271 ? -68.735 -31.527 10.144 1.00 68.62 271 LYS A CA 1
ATOM 2263 C C . LYS A 1 271 ? -69.960 -30.682 9.810 1.00 68.62 271 LYS A C 1
ATOM 2265 O O . LYS A 1 271 ? -71.014 -30.864 10.421 1.00 68.62 271 LYS A O 1
ATOM 2270 N N . ASN A 1 272 ? -69.852 -29.805 8.811 1.00 69.62 272 ASN A N 1
ATOM 2271 C CA . ASN A 1 272 ? -70.986 -29.009 8.337 1.00 69.62 272 ASN A CA 1
ATOM 2272 C C . ASN A 1 272 ? -72.090 -29.905 7.755 1.00 69.62 272 ASN A C 1
ATOM 2274 O O . ASN A 1 272 ? -73.271 -29.679 8.019 1.00 69.62 272 ASN A O 1
ATOM 2278 N N . ARG A 1 273 ? -71.722 -30.976 7.038 1.00 76.25 273 ARG A N 1
ATOM 2279 C CA . ARG A 1 273 ? -72.678 -31.978 6.550 1.00 76.25 273 ARG A CA 1
ATOM 2280 C C . ARG A 1 273 ? -73.371 -32.718 7.693 1.00 76.25 273 ARG A C 1
ATOM 2282 O O . ARG A 1 273 ? -74.595 -32.797 7.686 1.00 76.25 273 ARG A O 1
ATOM 2289 N N . THR A 1 274 ? -72.637 -33.193 8.704 1.00 79.00 274 THR A N 1
ATOM 2290 C CA . THR A 1 274 ? -73.252 -33.891 9.854 1.00 79.00 274 THR A CA 1
ATOM 2291 C C . THR A 1 274 ? -74.168 -32.975 10.670 1.00 79.00 274 THR A C 1
ATOM 2293 O O . THR A 1 274 ? -75.161 -33.433 11.235 1.00 79.00 274 THR A O 1
ATOM 2296 N N . PHE A 1 275 ? -73.847 -31.682 10.753 1.00 78.25 275 PHE A N 1
ATOM 2297 C CA . PHE A 1 275 ? -74.686 -30.682 11.412 1.00 78.25 275 PHE A CA 1
ATOM 2298 C C . PHE A 1 275 ? -75.990 -30.422 10.644 1.00 78.25 275 PHE A C 1
ATOM 2300 O O . PHE A 1 275 ? -77.063 -30.439 11.245 1.00 78.25 275 PHE A O 1
ATOM 2307 N N . LEU A 1 276 ? -75.920 -30.258 9.319 1.00 80.19 276 LEU A N 1
ATOM 2308 C CA . LEU A 1 276 ? -77.105 -30.085 8.473 1.00 80.19 276 LEU A CA 1
ATOM 2309 C C . LEU A 1 276 ? -77.997 -31.333 8.469 1.00 80.19 276 LEU A C 1
ATOM 2311 O O . LEU A 1 276 ? -79.211 -31.207 8.594 1.00 80.19 276 LEU A O 1
ATOM 2315 N N . GLU A 1 277 ? -77.412 -32.532 8.395 1.00 85.56 277 GLU A N 1
ATOM 2316 C CA . GLU A 1 277 ? -78.155 -33.798 8.490 1.00 85.56 277 GLU A CA 1
ATOM 2317 C C . GLU A 1 277 ? -78.899 -33.921 9.833 1.00 85.56 277 GLU A C 1
ATOM 2319 O O . GLU A 1 277 ? -80.026 -34.414 9.872 1.00 85.56 277 GLU A O 1
ATOM 2324 N N . ARG A 1 278 ? -78.316 -33.411 10.927 1.00 83.69 278 ARG A N 1
ATOM 2325 C CA . ARG A 1 278 ? -78.966 -33.371 12.245 1.00 83.69 278 ARG A CA 1
ATOM 2326 C C . ARG A 1 278 ? -80.144 -32.401 12.279 1.00 83.69 278 ARG A C 1
ATOM 2328 O O . ARG A 1 278 ? -81.222 -32.801 12.690 1.00 83.69 278 ARG A O 1
ATOM 2335 N N . ILE A 1 279 ? -79.965 -31.178 11.778 1.00 84.31 279 ILE A N 1
ATOM 2336 C CA . ILE A 1 279 ? -81.048 -30.182 11.710 1.00 84.31 279 ILE A CA 1
ATOM 2337 C C . ILE A 1 279 ? -82.211 -30.687 10.853 1.00 84.31 279 ILE A C 1
ATOM 2339 O O . ILE A 1 279 ? -83.367 -30.514 11.223 1.00 84.31 279 ILE A O 1
ATOM 2343 N N . ILE A 1 280 ? -81.922 -31.323 9.714 1.00 84.81 280 ILE A N 1
ATOM 2344 C CA . ILE A 1 280 ? -82.960 -31.880 8.837 1.00 84.81 280 ILE A CA 1
ATOM 2345 C C . ILE A 1 280 ? -83.743 -32.980 9.558 1.00 84.81 280 ILE A C 1
ATOM 2347 O O . ILE A 1 280 ? -84.966 -33.046 9.422 1.00 84.81 280 ILE A O 1
ATOM 2351 N N . LYS A 1 281 ? -83.057 -33.831 10.327 1.00 85.44 281 LYS A N 1
ATOM 2352 C CA . LYS A 1 281 ? -83.702 -34.873 11.123 1.00 85.44 281 LYS A CA 1
ATOM 2353 C C . LYS A 1 281 ? -84.586 -34.273 12.217 1.00 85.44 281 LYS A C 1
ATOM 2355 O O . LYS A 1 281 ? -85.755 -34.626 12.281 1.00 85.44 281 LYS A O 1
ATOM 2360 N N . ASP A 1 282 ? -84.064 -33.325 12.988 1.00 82.19 282 ASP A N 1
ATOM 2361 C CA . ASP A 1 282 ? -84.804 -32.679 14.076 1.00 82.19 282 ASP A CA 1
ATOM 2362 C C . ASP A 1 282 ? -86.049 -31.943 13.539 1.00 82.19 282 ASP A C 1
ATOM 2364 O O . ASP A 1 282 ? -87.144 -32.095 14.075 1.00 82.19 282 ASP A O 1
ATOM 2368 N N . ALA A 1 283 ? -85.928 -31.239 12.408 1.00 78.56 283 ALA A N 1
ATOM 2369 C CA . ALA A 1 283 ? -87.061 -30.589 11.747 1.00 78.56 283 ALA A CA 1
ATOM 2370 C C . ALA A 1 283 ? -88.093 -31.591 11.194 1.00 78.56 283 ALA A C 1
ATOM 2372 O O . ALA A 1 283 ? -89.293 -31.317 11.204 1.00 78.56 283 ALA A O 1
ATOM 2373 N N . SER A 1 284 ? -87.645 -32.753 10.708 1.00 77.56 284 SER A N 1
ATOM 2374 C CA . SER A 1 284 ? -88.541 -33.819 10.236 1.00 77.56 284 SER A CA 1
ATOM 2375 C C . SER A 1 284 ? -89.283 -34.487 11.394 1.00 77.56 284 SER A C 1
ATOM 2377 O O . SER A 1 284 ? -90.469 -34.787 11.264 1.00 77.56 284 SER A O 1
ATOM 2379 N N . ASP A 1 285 ? -88.610 -34.674 12.529 1.00 80.50 285 ASP A N 1
ATOM 2380 C CA . ASP A 1 285 ? -89.193 -35.225 13.752 1.00 80.50 285 ASP A CA 1
ATOM 2381 C C . ASP A 1 285 ? -90.212 -34.241 14.369 1.00 80.50 285 ASP A C 1
ATOM 2383 O O . ASP A 1 285 ? -91.273 -34.656 14.837 1.00 80.50 285 ASP A O 1
ATOM 2387 N N . GLU A 1 286 ? -89.958 -32.928 14.310 1.00 75.06 286 GLU A N 1
ATOM 2388 C CA . GLU A 1 286 ? -90.930 -31.898 14.707 1.00 75.06 286 GLU A CA 1
ATOM 2389 C C . GLU A 1 286 ? -92.155 -31.858 13.779 1.00 75.06 286 GLU A C 1
ATOM 2391 O O . GLU A 1 286 ? -93.286 -31.823 14.261 1.00 75.06 286 GLU A O 1
ATOM 2396 N N . LEU A 1 287 ? -91.962 -31.938 12.457 1.00 70.75 287 LEU A N 1
ATOM 2397 C CA . LEU A 1 287 ? -93.061 -31.980 11.483 1.00 70.75 287 LEU A CA 1
ATOM 2398 C C . LEU A 1 287 ? -93.908 -33.255 11.593 1.00 70.75 287 LEU A C 1
ATOM 2400 O O . LEU A 1 287 ? -95.130 -33.183 11.469 1.00 70.75 287 LEU A O 1
ATOM 2404 N N . GLY A 1 288 ? -93.287 -34.409 11.854 1.00 70.12 288 GLY A N 1
ATOM 2405 C CA . GLY A 1 288 ? -93.991 -35.676 12.078 1.00 70.12 288 GLY A CA 1
ATOM 2406 C C . GLY A 1 288 ? -94.800 -35.704 13.378 1.00 70.12 288 GLY A C 1
ATOM 2407 O O . GLY A 1 288 ? -95.818 -36.384 13.447 1.00 70.12 288 GLY A O 1
ATOM 2408 N N . ASN A 1 289 ? -94.397 -34.924 14.384 1.00 59.06 289 ASN A N 1
ATOM 2409 C CA . ASN A 1 289 ? -95.149 -34.740 15.629 1.00 59.06 289 ASN A CA 1
ATOM 2410 C C . ASN A 1 289 ? -96.253 -33.665 15.528 1.00 59.06 289 ASN A C 1
ATOM 2412 O O . ASN A 1 289 ? -96.996 -33.465 16.489 1.00 59.06 289 ASN A O 1
ATOM 2416 N N . MET A 1 290 ? -96.364 -32.967 14.390 1.00 54.25 290 MET A N 1
ATOM 2417 C CA . MET A 1 290 ? -97.405 -31.967 14.111 1.00 54.25 290 MET A CA 1
ATOM 2418 C C . MET A 1 290 ? -98.564 -32.496 13.238 1.00 54.25 290 MET A C 1
ATOM 2420 O O . MET A 1 290 ? -99.480 -31.724 12.940 1.00 54.25 290 MET A O 1
ATOM 2424 N N . SER A 1 291 ? -98.557 -33.781 12.849 1.00 51.06 291 SER A N 1
ATOM 2425 C CA . SER A 1 291 ? -99.673 -34.484 12.178 1.00 51.06 291 SER A CA 1
ATOM 2426 C C . SER A 1 291 ? -100.360 -35.479 13.104 1.00 51.06 291 SER A C 1
ATOM 2428 O O . SER A 1 291 ? -101.608 -35.535 13.084 1.00 51.06 291 SER A O 1
#

Sequence (291 aa):
MADAPVLQVQLDVINQEIEYNGTPKTIPETYWKDTLTPLLYPLWDSDKDKLITFQYFTNDSYTAKRRKYVKDFKTNTFKWVDYEMEAVGAAEATAFKDKLIEGFYLIDSLENQDFQDELARMYSKQKAVSPFSIRLARNFLLDETDWTQLPDAPIDADLKAQYTLYRTKLRELTDSTEFTNDTENTKFPISPEFYNKVYKVDFPTEDYLATADQFIEMGKHRLKKFRDKIAYFLTLKSETDKTYFNDMLVEYDKIKTDRIETPREDLDTEKNRTFLERIIKDASDELGNMS

Radius of gyration: 43.73 Å; chains: 1; bounding box: 134×52×108 Å